Protein AF-A0A4Q3UI78-F1 (afdb_monomer)

Solvent-accessible surface area (backbone atoms only — not comparable to full-atom values): 16181 Å² total; per-residue (Å²): 136,86,82,91,82,90,84,89,84,85,90,82,79,89,79,83,84,72,76,90,75,83,75,90,73,88,87,79,92,84,69,65,77,78,61,63,59,57,56,55,52,52,58,52,52,56,53,52,53,57,55,50,49,54,54,51,47,50,53,53,49,53,52,54,53,51,53,60,54,58,66,71,62,69,77,67,60,74,40,78,69,38,78,27,70,42,99,74,45,60,99,51,56,46,59,17,28,36,46,43,89,93,40,46,38,61,20,23,27,39,30,30,68,49,63,42,89,52,38,30,35,41,36,34,44,33,35,27,38,36,40,81,38,78,64,44,76,79,58,46,67,24,36,35,43,19,27,17,39,65,73,46,52,59,62,28,59,56,81,66,26,86,71,36,65,47,80,39,54,52,86,40,51,50,77,54,61,61,91,33,30,40,39,38,36,34,62,34,58,90,69,69,48,69,45,66,58,45,59,35,25,42,31,46,26,36,32,36,46,39,76,95,75,70,40,48,47,23,40,20,31,22,44,88,74,69,72,89,32,58,10,29,36,30,21,47,49,27,61,82,76,82,51,30,44,29,37,72,34,59,44,100,83,72,41,45,33,38,44,15,33,30,34,29,22,26,70,52,80,52,67,66,60,55,48,53,50,51,51,52,52,50,51,52,56,56,53,63,77,75,110

Radius of gyration: 39.05 Å; Cα contacts (8 Å, |Δi|>4): 533; chains: 1; bounding box: 97×72×106 Å

Structure (mmCIF, N/CA/C/O backbone):
data_AF-A0A4Q3UI78-F1
#
_entry.id   AF-A0A4Q3UI78-F1
#
loop_
_atom_site.group_PDB
_atom_site.id
_atom_site.type_symbol
_atom_site.label_atom_id
_atom_site.label_alt_id
_atom_site.label_comp_id
_atom_site.label_asym_id
_atom_site.label_entity_id
_atom_site.label_seq_id
_atom_site.pdbx_PDB_ins_code
_atom_site.Cartn_x
_atom_site.Cartn_y
_atom_site.Cartn_z
_atom_site.occupancy
_atom_site.B_iso_or_equiv
_atom_site.auth_seq_id
_atom_site.auth_comp_id
_atom_site.auth_asym_id
_atom_site.auth_atom_id
_atom_site.pdbx_PDB_model_num
ATOM 1 N N . MET A 1 1 ? -58.215 -42.355 79.966 1.00 38.53 1 MET A N 1
ATOM 2 C CA . MET A 1 1 ? -57.242 -41.281 79.688 1.00 38.53 1 MET A CA 1
ATOM 3 C C . MET A 1 1 ? -58.007 -40.000 79.375 1.00 38.53 1 MET A C 1
ATOM 5 O O . MET A 1 1 ? -58.697 -39.957 78.373 1.00 38.53 1 MET A O 1
ATOM 9 N N . ASN A 1 2 ? -57.893 -39.040 80.297 1.00 34.72 2 ASN A N 1
ATOM 10 C CA . ASN A 1 2 ? -57.975 -37.575 80.180 1.00 34.72 2 ASN A CA 1
ATOM 11 C C . ASN A 1 2 ? -59.245 -36.838 79.675 1.00 34.72 2 ASN A C 1
ATOM 13 O O . ASN A 1 2 ? -59.540 -36.831 78.489 1.00 34.72 2 ASN A O 1
ATOM 17 N N . PHE A 1 3 ? -59.857 -36.136 80.655 1.00 34.25 3 PHE A N 1
ATOM 18 C CA . PHE A 1 3 ? -60.492 -34.790 80.697 1.00 34.25 3 PHE A CA 1
ATOM 19 C C . PHE A 1 3 ? -61.619 -34.441 79.689 1.00 34.25 3 PHE A C 1
ATOM 21 O O . PHE A 1 3 ? -61.403 -34.457 78.487 1.00 34.25 3 PHE A O 1
ATOM 28 N N . ILE A 1 4 ? -62.889 -34.223 80.101 1.00 35.38 4 ILE A N 1
ATOM 29 C CA . ILE A 1 4 ? -63.488 -33.039 80.802 1.00 35.38 4 ILE A CA 1
ATOM 30 C C . ILE A 1 4 ? -63.231 -31.742 79.992 1.00 35.38 4 ILE A C 1
ATOM 32 O O . ILE A 1 4 ? -62.078 -31.462 79.710 1.00 35.38 4 ILE A O 1
ATOM 36 N N . SER A 1 5 ? -64.170 -30.872 79.591 1.00 34.47 5 SER A N 1
ATOM 37 C CA . SER A 1 5 ? -65.595 -30.622 79.885 1.00 34.47 5 SER A CA 1
ATOM 38 C C . SER A 1 5 ? -66.229 -29.771 78.763 1.00 34.47 5 SER A C 1
ATOM 40 O O . SER A 1 5 ? -65.547 -29.072 78.018 1.00 34.47 5 SER A O 1
ATOM 42 N N . ARG A 1 6 ? -67.567 -29.799 78.684 1.00 40.16 6 ARG A N 1
ATOM 43 C CA . ARG A 1 6 ? -68.413 -28.865 77.918 1.00 40.16 6 ARG A CA 1
ATOM 44 C C . ARG A 1 6 ? -68.364 -27.446 78.501 1.00 40.16 6 ARG A C 1
ATOM 46 O O . ARG A 1 6 ? -68.354 -27.316 79.720 1.00 40.16 6 ARG A O 1
ATOM 53 N N . LEU A 1 7 ? -68.547 -26.430 77.652 1.00 32.56 7 LEU A N 1
ATOM 54 C CA . LEU A 1 7 ? -69.349 -25.239 77.969 1.00 32.56 7 LEU A CA 1
ATOM 55 C C . LEU A 1 7 ? -69.835 -24.556 76.680 1.00 32.56 7 LEU A C 1
ATOM 57 O O . LEU A 1 7 ? -69.056 -24.161 75.820 1.00 32.56 7 LEU A O 1
ATOM 61 N N . SER A 1 8 ? -71.155 -24.469 76.560 1.00 39.12 8 SER A N 1
ATOM 62 C CA . SER A 1 8 ? -71.916 -23.701 75.578 1.00 39.12 8 SER A CA 1
ATOM 63 C C . SER A 1 8 ? -72.138 -22.273 76.078 1.00 39.12 8 SER A C 1
ATOM 65 O O . SER A 1 8 ? -72.513 -22.094 77.235 1.00 39.12 8 SER A O 1
ATOM 67 N N . GLY A 1 9 ? -72.012 -21.279 75.199 1.00 33.66 9 GLY A N 1
ATOM 68 C CA . GLY A 1 9 ? -72.433 -19.897 75.441 1.00 33.66 9 GLY A CA 1
ATOM 69 C C . GLY A 1 9 ? -72.074 -18.978 74.267 1.00 33.66 9 GLY A C 1
ATOM 70 O O . GLY A 1 9 ? -71.128 -19.287 73.558 1.00 33.66 9 GLY A O 1
ATOM 71 N N . PRO A 1 10 ? -72.851 -17.915 74.002 1.00 49.81 10 PRO A N 1
ATOM 72 C CA . PRO A 1 10 ? -73.348 -17.585 72.665 1.00 49.81 10 PRO A CA 1
ATOM 73 C C . PRO A 1 10 ? -72.684 -16.338 72.047 1.00 49.81 10 PRO A C 1
ATOM 75 O O . PRO A 1 10 ? -71.852 -15.700 72.677 1.00 49.81 10 PRO A O 1
ATOM 78 N N . PHE A 1 11 ? -73.140 -15.966 70.844 1.00 38.22 11 PHE A N 1
ATOM 79 C CA . PHE A 1 11 ? -72.811 -14.759 70.059 1.00 38.22 11 PHE A CA 1
ATOM 80 C C . PHE A 1 11 ? -71.600 -14.861 69.118 1.00 38.22 11 PHE A C 1
ATOM 82 O O . PHE A 1 11 ? -70.473 -15.123 69.514 1.00 38.22 11 PHE A O 1
ATOM 89 N N . GLY A 1 12 ? -71.857 -14.601 67.834 1.00 37.31 12 GLY A N 1
ATOM 90 C CA . GLY A 1 12 ? -70.850 -14.597 66.774 1.00 37.31 12 GLY A CA 1
ATOM 91 C C . GLY A 1 12 ? -71.464 -14.306 65.408 1.00 37.31 12 GLY A C 1
ATOM 92 O O . GLY A 1 12 ? -71.364 -15.107 64.487 1.00 37.31 12 GLY A O 1
ATOM 93 N N . THR A 1 13 ? -72.183 -13.191 65.313 1.00 40.78 13 THR A N 1
ATOM 94 C CA . THR A 1 13 ? -72.728 -12.614 64.081 1.00 40.78 13 THR A CA 1
ATOM 95 C C . THR A 1 13 ? -71.636 -12.368 63.035 1.00 40.78 13 THR A C 1
ATOM 97 O O . THR A 1 13 ? -70.545 -11.894 63.343 1.00 40.78 13 THR A O 1
ATOM 100 N N . ALA A 1 14 ? -71.962 -12.665 61.775 1.00 40.81 14 ALA A N 1
ATOM 101 C CA . ALA A 1 14 ? -71.134 -12.423 60.601 1.00 40.81 14 ALA A CA 1
ATOM 102 C C . ALA A 1 14 ? -70.713 -10.947 60.473 1.00 40.81 14 ALA A C 1
ATOM 104 O O . ALA A 1 14 ? -71.566 -10.059 60.438 1.00 40.81 14 ALA A O 1
ATOM 105 N N . LEU A 1 15 ? -69.409 -10.689 60.320 1.00 33.31 15 LEU A N 1
ATOM 106 C CA . LEU A 1 15 ? -68.887 -9.373 59.950 1.00 33.31 15 LEU A CA 1
ATOM 107 C C . LEU A 1 15 ? -68.133 -9.460 58.615 1.00 33.31 15 LEU A C 1
ATOM 109 O O . LEU A 1 15 ? -66.982 -9.878 58.532 1.00 33.31 15 LEU A O 1
ATOM 113 N N . SER A 1 16 ? -68.824 -9.049 57.554 1.00 35.56 16 SER A N 1
ATOM 114 C CA . SER A 1 16 ? -68.240 -8.695 56.262 1.00 35.56 16 SER A CA 1
ATOM 115 C C . SER A 1 16 ? -67.453 -7.390 56.417 1.00 35.56 16 SER A C 1
ATOM 117 O O . SER A 1 16 ? -68.041 -6.335 56.652 1.00 35.56 16 SER A O 1
ATOM 119 N N . VAL A 1 17 ? -66.126 -7.436 56.270 1.00 34.22 17 VAL A N 1
ATOM 120 C CA . VAL A 1 17 ? -65.294 -6.224 56.212 1.00 34.22 17 VAL A CA 1
ATOM 121 C C . VAL A 1 17 ? -65.271 -5.720 54.769 1.00 34.22 17 VAL A C 1
ATOM 123 O O . VAL A 1 17 ? -64.410 -6.069 53.965 1.00 34.22 17 VAL A O 1
ATOM 126 N N . ARG A 1 18 ? -66.266 -4.892 54.430 1.00 37.50 18 ARG A N 1
ATOM 127 C CA . ARG A 1 18 ? -66.157 -3.909 53.343 1.00 37.50 18 ARG A CA 1
ATOM 128 C C . ARG A 1 18 ? -65.244 -2.771 53.812 1.00 37.50 18 ARG A C 1
ATOM 130 O O . ARG A 1 18 ? -65.290 -2.388 54.976 1.00 37.50 18 ARG A O 1
ATOM 137 N N . GLY A 1 19 ? -64.413 -2.268 52.897 1.00 41.78 19 GLY A N 1
ATOM 138 C CA . GLY A 1 19 ? -63.337 -1.309 53.164 1.00 41.78 19 GLY A CA 1
ATOM 139 C C . GLY A 1 19 ? -63.757 -0.007 53.862 1.00 41.78 19 GLY A C 1
ATOM 140 O O . GLY A 1 19 ? -64.948 0.294 53.978 1.00 41.78 19 GLY A O 1
ATOM 141 N N . PRO A 1 20 ? -62.781 0.800 54.312 1.00 41.25 20 PRO A N 1
ATOM 142 C CA . PRO A 1 20 ? -63.061 2.004 55.075 1.00 41.25 20 PRO A CA 1
ATOM 143 C C . PRO A 1 20 ? -63.701 3.058 54.165 1.00 41.25 20 PRO A C 1
ATOM 145 O O . PRO A 1 20 ? -63.029 3.812 53.463 1.00 41.25 20 PRO A O 1
ATOM 148 N N . ARG A 1 21 ? -65.035 3.135 54.198 1.00 38.28 21 ARG A N 1
ATOM 149 C CA . ARG A 1 21 ? -65.751 4.372 53.896 1.00 38.28 21 ARG A CA 1
ATOM 150 C C . ARG A 1 21 ? -65.466 5.329 55.044 1.00 38.28 21 ARG A C 1
ATOM 152 O O . ARG A 1 21 ? -66.023 5.182 56.128 1.00 38.28 21 ARG A O 1
ATOM 159 N N . ILE A 1 22 ? -64.594 6.302 54.806 1.00 38.47 22 ILE A N 1
ATOM 160 C CA . ILE A 1 22 ? -64.404 7.430 55.717 1.00 38.47 22 ILE A CA 1
ATOM 161 C C . ILE A 1 22 ? -65.681 8.275 55.649 1.00 38.47 22 ILE A C 1
ATOM 163 O O . ILE A 1 22 ? -65.832 9.151 54.800 1.00 38.47 22 ILE A O 1
ATOM 167 N N . HIS A 1 23 ? -66.636 7.969 56.526 1.00 34.66 23 HIS A N 1
ATOM 168 C CA . HIS A 1 23 ? -67.729 8.869 56.862 1.00 34.66 23 HIS A CA 1
ATOM 169 C C . HIS A 1 23 ? -67.140 10.001 57.708 1.00 34.66 23 HIS A C 1
ATOM 171 O O . HIS A 1 23 ? -67.018 9.891 58.924 1.00 34.66 23 HIS A O 1
ATOM 177 N N . ALA A 1 24 ? -66.744 11.093 57.056 1.00 46.78 24 ALA A N 1
ATOM 178 C CA . ALA A 1 24 ? -66.445 12.353 57.724 1.00 46.78 24 ALA A CA 1
ATOM 179 C C . ALA A 1 24 ? -67.767 13.002 58.162 1.00 46.78 24 ALA A C 1
ATOM 181 O O . ALA A 1 24 ? -68.272 13.922 57.524 1.00 46.78 24 ALA A O 1
ATOM 182 N N . LEU A 1 25 ? -68.367 12.474 59.226 1.00 43.47 25 LEU A N 1
ATOM 183 C CA . LEU A 1 25 ? -69.568 13.028 59.835 1.00 43.47 25 LEU A CA 1
ATOM 184 C C . LEU A 1 25 ? -69.284 13.317 61.303 1.00 43.47 25 LEU A C 1
ATOM 186 O O . LEU A 1 25 ? -69.098 12.413 62.108 1.00 43.47 25 LEU A O 1
ATOM 190 N N . GLY A 1 26 ? -69.281 14.613 61.615 1.00 46.06 26 GLY A N 1
ATOM 191 C CA . GLY A 1 26 ? -69.587 15.092 62.954 1.00 46.06 26 GLY A CA 1
ATOM 192 C C . GLY A 1 26 ? -68.407 15.510 63.817 1.00 46.06 26 GLY A C 1
ATOM 193 O O . GLY A 1 26 ? -68.306 15.008 64.923 1.00 46.06 26 GLY A O 1
ATOM 194 N N . LEU A 1 27 ? -67.567 16.460 63.381 1.00 44.56 27 LEU A N 1
ATOM 195 C CA . LEU A 1 27 ? -66.812 17.297 64.335 1.00 44.56 27 LEU A CA 1
ATOM 196 C C . LEU A 1 27 ? -66.196 18.566 63.720 1.00 44.56 27 LEU A C 1
ATOM 198 O O . LEU A 1 27 ? -65.034 18.862 63.933 1.00 44.56 27 LEU A O 1
ATOM 202 N N . PHE A 1 28 ? -66.964 19.360 62.964 1.00 46.19 28 PHE A N 1
ATOM 203 C CA . PHE A 1 28 ? -66.500 20.692 62.534 1.00 46.19 28 PHE A CA 1
ATOM 204 C C . PHE A 1 28 ? -67.649 21.703 62.443 1.00 46.19 28 PHE A C 1
ATOM 206 O O . PHE A 1 28 ? -67.978 22.183 61.358 1.00 46.19 28 PHE A O 1
ATOM 213 N N . SER A 1 29 ? -68.267 22.029 63.582 1.00 42.94 29 SER A N 1
ATOM 214 C CA . SER A 1 29 ? -69.269 23.105 63.680 1.00 42.94 29 SER A CA 1
ATOM 215 C C . SER A 1 29 ? -68.696 24.459 64.126 1.00 42.94 29 SER A C 1
ATOM 217 O O . SER A 1 29 ? -69.457 25.407 64.283 1.00 42.94 29 SER A O 1
ATOM 219 N N . LYS A 1 30 ? -67.372 24.598 64.306 1.00 47.09 30 LYS A N 1
ATOM 220 C CA . LYS A 1 30 ? -66.748 25.860 64.756 1.00 47.09 30 LYS A CA 1
ATOM 221 C C . LYS A 1 30 ? -65.423 26.189 64.059 1.00 47.09 30 LYS A C 1
ATOM 223 O O . LYS A 1 30 ? -64.429 26.467 64.717 1.00 47.09 30 LYS A O 1
ATOM 228 N N . ILE A 1 31 ? -65.397 26.162 62.726 1.00 46.00 31 ILE A N 1
ATOM 229 C CA . ILE A 1 31 ? -64.281 26.736 61.955 1.00 46.00 31 ILE A CA 1
ATOM 230 C C . ILE A 1 31 ? -64.852 27.776 60.978 1.00 46.00 31 ILE A C 1
ATOM 232 O O . ILE A 1 31 ? -65.792 27.440 60.252 1.00 46.00 31 ILE A O 1
ATOM 236 N N . PRO A 1 32 ? -64.327 29.018 60.950 1.00 45.44 32 PRO A N 1
ATOM 237 C CA . PRO A 1 32 ? -64.796 30.067 60.048 1.00 45.44 32 PRO A CA 1
ATOM 238 C C . PRO A 1 32 ? -64.645 29.667 58.572 1.00 45.44 32 PRO A C 1
ATOM 240 O O . PRO A 1 32 ? -63.680 29.011 58.174 1.00 45.44 32 PRO A O 1
ATOM 243 N N . VAL A 1 33 ? -65.625 30.070 57.755 1.00 49.19 33 VAL A N 1
ATOM 244 C CA . VAL A 1 33 ? -65.814 29.670 56.343 1.00 49.19 33 VAL A CA 1
ATOM 245 C C . VAL A 1 33 ? -64.575 29.930 55.469 1.00 49.19 33 VAL A C 1
ATOM 247 O O . VAL A 1 33 ? -64.320 29.186 54.523 1.00 49.19 33 VAL A O 1
ATOM 250 N N . THR A 1 34 ? -63.738 30.900 55.835 1.00 43.31 34 THR A N 1
ATOM 251 C CA . THR A 1 34 ? -62.477 31.230 55.154 1.00 43.31 34 THR A CA 1
ATOM 252 C C . THR A 1 34 ? -61.410 30.133 55.246 1.00 43.31 34 THR A C 1
ATOM 254 O O . THR A 1 34 ? -60.593 30.005 54.337 1.00 43.31 34 THR A O 1
ATOM 257 N N . PHE A 1 35 ? -61.444 29.262 56.260 1.00 37.75 35 PHE A N 1
ATOM 258 C CA . PHE A 1 35 ? -60.461 28.178 56.409 1.00 37.75 35 PHE A CA 1
ATOM 259 C C . PHE A 1 35 ? -60.805 26.914 55.594 1.00 37.75 35 PHE A C 1
ATOM 261 O O . PHE A 1 35 ? -59.932 26.092 55.314 1.00 37.75 35 PHE A O 1
ATOM 268 N N . ARG A 1 36 ? -62.062 26.759 55.144 1.00 43.59 36 ARG A N 1
ATOM 269 C CA . ARG A 1 36 ? -62.494 25.612 54.313 1.00 43.59 36 ARG A CA 1
ATOM 270 C C . ARG A 1 36 ? -62.051 25.721 52.845 1.00 43.59 36 ARG A C 1
ATOM 272 O O . ARG A 1 36 ? -61.904 24.699 52.176 1.00 43.59 36 ARG A O 1
ATOM 279 N N . PHE A 1 37 ? -61.780 26.931 52.355 1.00 40.41 37 PHE A N 1
ATOM 280 C CA . PHE A 1 37 ? -61.276 27.156 50.993 1.00 40.41 37 PHE A CA 1
ATOM 281 C C . PHE A 1 37 ? -59.765 26.900 50.849 1.00 40.41 37 PHE A C 1
ATOM 283 O O . PHE A 1 37 ? -59.309 26.489 49.783 1.00 40.41 37 PHE A O 1
ATOM 290 N N . LEU A 1 38 ? -58.992 27.063 51.928 1.00 37.41 38 LEU A N 1
ATOM 291 C CA . LEU A 1 38 ? -57.538 26.853 51.926 1.00 37.41 38 LEU A CA 1
ATOM 292 C C . LEU A 1 38 ? -57.135 25.370 51.998 1.00 37.41 38 LEU A C 1
ATOM 294 O O . LEU A 1 38 ? -56.142 24.982 51.389 1.00 37.41 38 LEU A O 1
ATOM 298 N N . LEU A 1 39 ? -57.923 24.508 52.654 1.00 38.16 39 LEU A N 1
ATOM 299 C CA . LEU A 1 39 ? -57.642 23.064 52.669 1.00 38.16 39 LEU A CA 1
ATOM 300 C C . LEU A 1 39 ? -58.034 22.347 51.365 1.00 38.16 39 LEU A C 1
ATOM 302 O O . LEU A 1 39 ? -57.374 21.385 50.975 1.00 38.16 39 LEU A O 1
ATOM 306 N N . SER A 1 40 ? -59.077 22.799 50.662 1.00 42.09 40 SER A N 1
ATOM 307 C CA . SER A 1 40 ? -59.496 22.180 49.393 1.00 42.09 40 SER A CA 1
ATOM 308 C C . SER A 1 40 ? -58.570 22.541 48.226 1.00 42.09 40 SER A C 1
ATOM 310 O O . SER A 1 40 ? -58.291 21.686 47.387 1.00 42.09 40 SER A O 1
ATOM 312 N N . THR A 1 41 ? -58.001 23.751 48.217 1.00 40.84 41 THR A N 1
ATOM 313 C CA . THR A 1 41 ? -56.981 24.174 47.239 1.00 40.84 41 THR A CA 1
ATOM 314 C C . THR A 1 41 ? -55.625 23.497 47.465 1.00 40.84 41 THR A C 1
ATOM 316 O O . THR A 1 41 ? -54.957 23.143 46.494 1.00 40.84 41 THR A O 1
ATOM 319 N N . TRP A 1 42 ? -55.247 23.197 48.712 1.00 36.12 42 TRP A N 1
ATOM 320 C CA . TRP A 1 42 ? -54.029 22.427 49.011 1.00 36.12 42 TRP A CA 1
ATOM 321 C C . TRP A 1 42 ? -54.119 20.959 48.559 1.00 36.12 42 TRP A C 1
ATOM 323 O O . TRP A 1 42 ? -53.172 20.425 47.981 1.00 36.12 42 TRP A O 1
ATOM 333 N N . VAL A 1 43 ? -55.275 20.311 48.743 1.00 46.50 43 VAL A N 1
ATOM 334 C CA . VAL A 1 43 ? -55.482 18.909 48.325 1.00 46.50 43 VAL A CA 1
ATOM 335 C C . VAL A 1 43 ? -55.622 18.775 46.798 1.00 46.50 43 VAL A C 1
ATOM 337 O O . VAL A 1 43 ? -55.192 17.764 46.236 1.00 46.50 43 VAL A O 1
ATOM 340 N N . TYR A 1 44 ? -56.143 19.794 46.101 1.00 37.81 44 TYR A N 1
ATOM 341 C CA . TYR A 1 44 ? -56.189 19.813 44.631 1.00 37.81 44 TYR A CA 1
ATOM 342 C C . TYR A 1 44 ? -54.815 20.103 43.998 1.00 37.81 44 TYR A C 1
ATOM 344 O O . TYR A 1 44 ? -54.448 19.434 43.031 1.00 37.81 44 TYR A O 1
ATOM 352 N N . SER A 1 45 ? -54.014 21.012 44.572 1.00 40.62 45 SER A N 1
ATOM 353 C CA . SER A 1 45 ? -52.647 21.305 44.099 1.00 40.62 45 SER A CA 1
ATOM 354 C C . SER A 1 45 ? -51.656 20.164 44.357 1.00 40.62 45 SER A C 1
ATOM 356 O O . SER A 1 45 ? -50.799 19.893 43.519 1.00 40.62 45 SER A O 1
ATOM 358 N N . ALA A 1 46 ? -51.797 19.420 45.459 1.00 40.50 46 ALA A N 1
ATOM 359 C CA . ALA A 1 46 ? -50.962 18.243 45.716 1.00 40.50 46 ALA A CA 1
ATOM 360 C C . ALA A 1 46 ? -51.246 17.084 44.734 1.00 40.50 46 ALA A C 1
ATOM 362 O O . ALA A 1 46 ? -50.330 16.355 44.347 1.00 40.50 46 ALA A O 1
ATOM 363 N N . ARG A 1 47 ? -52.498 16.934 44.269 1.00 43.38 47 ARG A N 1
ATOM 364 C CA . ARG A 1 47 ? -52.877 15.903 43.284 1.00 43.38 47 ARG A CA 1
ATOM 365 C C . ARG A 1 47 ? -52.469 16.249 41.850 1.00 43.38 47 ARG A C 1
ATOM 367 O O . ARG A 1 47 ? -52.102 15.345 41.101 1.00 43.38 47 ARG A O 1
ATOM 374 N N . THR A 1 48 ? -52.479 17.523 41.460 1.00 43.69 48 THR A N 1
ATOM 375 C CA . THR A 1 48 ? -52.037 17.951 40.118 1.00 43.69 48 THR A CA 1
ATOM 376 C C . THR A 1 48 ? -50.511 17.951 39.967 1.00 43.69 48 THR A C 1
ATOM 378 O O . THR A 1 48 ? -50.015 17.612 38.891 1.00 43.69 48 THR A O 1
ATOM 381 N N . LEU A 1 49 ? -49.755 18.207 41.043 1.00 40.69 49 LEU A N 1
ATOM 382 C CA . LEU A 1 49 ? -48.294 18.029 41.077 1.00 40.69 49 LEU A CA 1
ATOM 383 C C . LEU A 1 49 ? -47.869 16.550 41.005 1.00 40.69 49 LEU A C 1
ATOM 385 O O . LEU A 1 49 ? -46.907 16.229 40.307 1.00 40.69 49 LEU A O 1
ATOM 389 N N . GLN A 1 50 ? -48.615 15.631 41.631 1.00 47.72 50 GLN A N 1
ATOM 390 C CA . GLN A 1 50 ? -48.358 14.186 41.509 1.00 47.72 50 GLN A CA 1
ATOM 391 C C . GLN A 1 50 ? -48.638 13.631 40.102 1.00 47.72 50 GLN A C 1
ATOM 393 O O . GLN A 1 50 ? -47.917 12.741 39.647 1.00 47.72 50 GLN A O 1
ATOM 398 N N . TYR A 1 51 ? -49.649 14.151 39.398 1.00 46.03 51 TYR A N 1
ATOM 399 C CA . TYR A 1 51 ? -49.961 13.716 38.030 1.00 46.03 51 TYR A CA 1
ATOM 400 C C . TYR A 1 51 ? -48.985 14.288 36.991 1.00 46.03 51 TYR A C 1
ATOM 402 O O . TYR A 1 51 ? -48.500 13.538 36.146 1.00 46.03 51 TYR A O 1
ATOM 410 N N . ARG A 1 52 ? -48.597 15.570 37.094 1.00 48.81 52 ARG A N 1
ATOM 411 C CA . ARG A 1 52 ? -47.593 16.163 36.188 1.00 48.81 52 ARG A CA 1
ATOM 412 C C . ARG A 1 52 ? -46.191 15.584 36.378 1.00 48.81 52 ARG A C 1
ATOM 414 O O . ARG A 1 52 ? -45.478 15.447 35.392 1.00 48.81 52 ARG A O 1
ATOM 421 N N . GLY A 1 53 ? -45.804 15.201 37.597 1.00 50.56 53 GLY A N 1
ATOM 422 C CA . GLY A 1 53 ? -44.494 14.596 37.866 1.00 50.56 53 GLY A CA 1
ATOM 423 C C . GLY A 1 53 ? -44.296 13.229 37.201 1.00 50.56 53 GLY A C 1
ATOM 424 O O . GLY A 1 53 ? -43.205 12.944 36.715 1.00 50.56 53 GLY A O 1
ATOM 425 N N . ARG A 1 54 ? -45.349 12.400 37.115 1.00 52.12 54 ARG A N 1
ATOM 426 C CA . ARG A 1 54 ? -45.281 11.092 36.437 1.00 52.12 54 ARG A CA 1
ATOM 427 C C . ARG A 1 54 ? -45.132 11.221 34.930 1.00 52.12 54 ARG A C 1
ATOM 429 O O . ARG A 1 54 ? -44.352 10.471 34.350 1.00 52.12 54 ARG A O 1
ATOM 436 N N . ASP A 1 55 ? -45.850 12.150 34.311 1.00 52.22 55 ASP A N 1
ATOM 437 C CA . ASP A 1 55 ? -45.750 12.338 32.867 1.00 52.22 55 ASP A CA 1
ATOM 438 C C . ASP A 1 55 ? -44.449 13.051 32.490 1.00 52.22 55 ASP A C 1
ATOM 440 O O . ASP A 1 55 ? -43.775 12.564 31.594 1.00 52.22 55 ASP A O 1
ATOM 444 N N . LEU A 1 56 ? -43.999 14.063 33.251 1.00 51.62 56 LEU A N 1
ATOM 445 C CA . LEU A 1 56 ? -42.661 14.666 33.097 1.00 51.62 56 LEU A CA 1
ATOM 446 C C . LEU A 1 56 ? -41.528 13.653 33.295 1.00 51.62 56 LEU A C 1
ATOM 448 O O . LEU A 1 56 ? -40.559 13.681 32.541 1.00 51.62 56 LEU A O 1
ATOM 452 N N . MET A 1 57 ? -41.638 12.740 34.270 1.00 50.31 57 MET A N 1
ATOM 453 C CA . MET A 1 57 ? -40.663 11.658 34.441 1.00 50.31 57 MET A CA 1
ATOM 454 C C . MET A 1 57 ? -40.663 10.708 33.252 1.00 50.31 57 MET A C 1
ATOM 456 O O . MET A 1 57 ? -39.585 10.310 32.830 1.00 50.31 57 MET A O 1
ATOM 460 N N . LYS A 1 58 ? -41.828 10.359 32.693 1.00 51.12 58 LYS A N 1
ATOM 461 C CA . LYS A 1 58 ? -41.890 9.512 31.498 1.00 51.12 58 LYS A CA 1
ATOM 462 C C . LYS A 1 58 ? -41.234 10.197 30.306 1.00 51.12 58 LYS A C 1
ATOM 464 O O . LYS A 1 58 ? -40.430 9.540 29.661 1.00 51.12 58 LYS A O 1
ATOM 469 N N . THR A 1 59 ? -41.493 11.488 30.062 1.00 51.28 59 THR A N 1
ATOM 470 C CA . THR A 1 59 ? -40.859 12.236 28.960 1.00 51.28 59 THR A CA 1
ATOM 471 C C . THR A 1 59 ? -39.356 12.409 29.158 1.00 51.28 59 THR A C 1
ATOM 473 O O . THR A 1 59 ? -38.597 12.180 28.223 1.00 51.28 59 THR A O 1
ATOM 476 N N . LEU A 1 60 ? -38.894 12.740 30.370 1.00 48.31 60 LEU A N 1
ATOM 477 C CA . LEU A 1 60 ? -37.460 12.784 30.692 1.00 48.31 60 LEU A CA 1
ATOM 478 C C . LEU A 1 60 ? -36.802 11.405 30.532 1.00 48.31 60 LEU A C 1
ATOM 480 O O . LEU A 1 60 ? -35.692 11.302 30.016 1.00 48.31 60 LEU A O 1
ATOM 484 N N . GLN A 1 61 ? -37.492 10.333 30.921 1.00 51.22 61 GLN A N 1
ATOM 485 C CA . GLN A 1 61 ? -36.998 8.963 30.793 1.00 51.22 61 GLN A CA 1
ATOM 486 C C . GLN A 1 61 ? -36.926 8.493 29.336 1.00 51.22 61 GLN A C 1
ATOM 4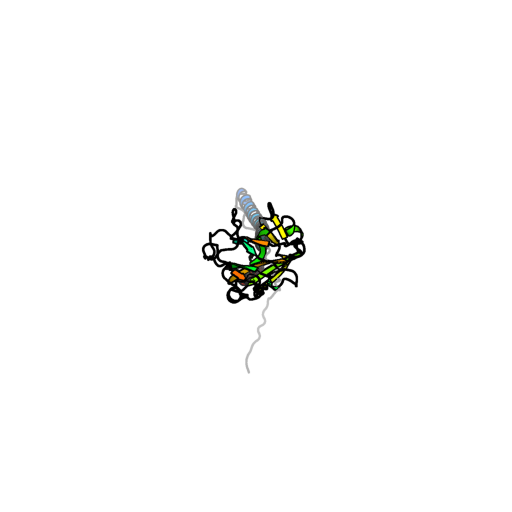88 O O . GLN A 1 61 ? -35.940 7.848 28.973 1.00 51.22 61 GLN A O 1
ATOM 493 N N . THR A 1 62 ? -37.907 8.805 28.482 1.00 52.38 62 THR A N 1
ATOM 494 C CA . THR A 1 62 ? -37.806 8.507 27.043 1.00 52.38 62 THR A CA 1
ATOM 495 C C . THR A 1 62 ? -36.665 9.281 26.397 1.00 52.38 62 THR A C 1
ATOM 497 O O . THR A 1 62 ? -35.896 8.676 25.653 1.00 52.38 62 THR A O 1
ATOM 500 N N . SER A 1 63 ? -36.476 10.557 26.744 1.00 50.34 63 SER A N 1
ATOM 501 C CA . SER A 1 63 ? -35.380 11.373 26.207 1.00 50.34 63 SER A CA 1
ATOM 502 C C . SER A 1 63 ? -33.995 10.838 26.587 1.00 50.34 63 SER A C 1
ATOM 504 O O . SER A 1 63 ? -33.126 10.744 25.727 1.00 50.34 63 SER A O 1
ATOM 506 N N . VAL A 1 64 ? -33.790 10.398 27.836 1.00 55.72 64 VAL A N 1
ATOM 507 C CA . VAL A 1 64 ? -32.509 9.803 28.276 1.00 55.72 64 VAL A CA 1
ATOM 508 C C . VAL A 1 64 ? -32.251 8.445 27.612 1.00 55.72 64 VAL A C 1
ATOM 510 O O . VAL A 1 64 ? -31.109 8.124 27.294 1.00 55.72 64 VAL A O 1
ATOM 513 N N . THR A 1 65 ? -33.299 7.651 27.353 1.00 52.59 65 THR A N 1
ATOM 514 C CA . THR A 1 65 ? -33.131 6.361 26.657 1.00 52.59 65 THR A CA 1
ATOM 515 C C . THR A 1 65 ? -32.771 6.557 25.180 1.00 52.59 65 THR A C 1
ATOM 517 O O . THR A 1 65 ? -31.938 5.820 24.663 1.00 52.59 65 THR A O 1
ATOM 520 N N . LEU A 1 66 ? -33.363 7.553 24.506 1.00 50.12 66 LEU A N 1
ATOM 521 C CA . LEU A 1 66 ? -33.008 7.892 23.124 1.00 50.12 66 LEU A CA 1
ATOM 522 C C . LEU A 1 66 ? -31.586 8.457 23.018 1.00 50.12 66 LEU A C 1
ATOM 524 O O . LEU A 1 66 ? -30.871 8.098 22.090 1.00 50.12 66 LEU A O 1
ATOM 528 N N . LEU A 1 67 ? -31.155 9.282 23.979 1.00 52.66 67 LEU A N 1
ATOM 529 C CA . LEU A 1 67 ? -29.790 9.817 24.006 1.00 52.66 67 LEU A CA 1
ATOM 530 C C . LEU A 1 67 ? -28.743 8.703 24.188 1.00 52.66 67 LEU A C 1
ATOM 532 O O . LEU A 1 67 ? -27.703 8.728 23.539 1.00 52.66 67 LEU A O 1
ATOM 536 N N . ALA A 1 68 ? -29.048 7.693 25.013 1.00 50.34 68 ALA A N 1
ATOM 537 C CA . ALA A 1 68 ? -28.185 6.529 25.222 1.00 50.34 68 ALA A CA 1
ATOM 538 C C . ALA A 1 68 ? -28.153 5.561 24.021 1.00 50.34 68 ALA A C 1
ATOM 540 O O . ALA A 1 68 ? -27.160 4.865 23.829 1.00 50.34 68 ALA A O 1
ATOM 541 N N . LEU A 1 69 ? -29.217 5.508 23.206 1.00 50.19 69 LEU A N 1
ATOM 542 C CA . LEU A 1 69 ? -29.205 4.770 21.936 1.00 50.19 69 LEU A CA 1
ATOM 543 C C . LEU A 1 69 ? -28.471 5.540 20.829 1.00 50.19 69 LEU A C 1
ATOM 545 O O . LEU A 1 69 ? -27.783 4.926 20.023 1.00 50.19 69 LEU A O 1
ATOM 549 N N . ALA A 1 70 ? -28.577 6.871 20.807 1.00 50.78 70 ALA A N 1
ATOM 550 C CA . ALA A 1 70 ? -27.873 7.713 19.842 1.00 50.78 70 ALA A CA 1
ATOM 551 C C . ALA A 1 70 ? -26.347 7.694 20.046 1.00 50.78 70 ALA A C 1
ATOM 553 O O . ALA A 1 70 ? -25.606 7.779 19.073 1.00 50.78 70 ALA A O 1
ATOM 554 N N . SER A 1 71 ? -25.862 7.496 21.279 1.00 49.97 71 SER A N 1
ATOM 555 C CA . SER A 1 71 ? -24.430 7.311 21.561 1.00 49.97 71 SER A CA 1
ATOM 556 C C . SER A 1 71 ? -23.868 5.937 21.164 1.00 49.97 71 SER A C 1
ATOM 558 O O . SER A 1 71 ? -22.658 5.753 21.227 1.00 49.97 71 SER A O 1
ATOM 560 N N . LEU A 1 72 ? -24.712 4.966 20.784 1.00 49.66 72 LEU A N 1
ATOM 561 C CA . LEU A 1 72 ? -24.269 3.643 20.305 1.00 49.66 72 LEU A CA 1
ATOM 562 C C . LEU A 1 72 ? -23.900 3.649 18.815 1.00 49.66 72 LEU A C 1
ATOM 564 O O . LEU A 1 72 ? -23.261 2.713 18.345 1.00 49.66 72 LEU A O 1
ATOM 568 N N . ALA A 1 73 ? -24.286 4.692 18.079 1.00 47.78 73 ALA A N 1
ATOM 569 C CA . ALA A 1 73 ? -23.864 4.925 16.707 1.00 47.78 73 ALA A CA 1
ATOM 570 C C . ALA A 1 73 ? -22.717 5.942 16.703 1.00 47.78 73 ALA A C 1
ATOM 572 O O . ALA A 1 73 ? -22.854 7.050 16.187 1.00 47.78 73 ALA A O 1
ATOM 573 N N . SER A 1 74 ? -21.582 5.601 17.320 1.00 49.59 74 SER A N 1
ATOM 574 C CA . SER A 1 74 ? -20.348 6.310 16.995 1.00 49.59 74 SER A CA 1
ATOM 575 C C . SER A 1 74 ? -20.047 6.008 15.532 1.00 49.59 74 SER A C 1
ATOM 577 O O . SER A 1 74 ? -19.616 4.906 15.198 1.00 49.59 74 SER A O 1
ATOM 579 N N . VAL A 1 75 ? -20.335 6.965 14.654 1.00 53.03 75 VAL A N 1
ATOM 580 C CA . VAL A 1 75 ? -19.795 6.961 13.299 1.00 53.03 75 VAL A CA 1
ATOM 581 C C . VAL A 1 75 ? -18.289 7.106 13.484 1.00 53.03 75 VAL A C 1
ATOM 583 O O . VAL A 1 75 ? -17.805 8.187 13.825 1.00 53.03 75 VAL A O 1
ATOM 586 N N . SER A 1 76 ? -17.569 5.988 13.406 1.00 61.06 76 SER A N 1
ATOM 587 C CA . SER A 1 76 ? -16.115 6.016 13.314 1.00 61.06 76 SER A CA 1
ATOM 588 C C . SER A 1 76 ? -15.796 6.780 12.037 1.00 61.06 76 SER A C 1
ATOM 590 O O . SER A 1 76 ? -16.194 6.357 10.958 1.00 61.06 76 SER A O 1
ATOM 592 N N . ASN A 1 77 ? -15.170 7.947 12.162 1.00 75.00 77 ASN A N 1
ATOM 593 C CA . ASN A 1 77 ? -14.625 8.628 10.996 1.00 75.00 77 ASN A CA 1
ATOM 594 C C . ASN A 1 77 ? -13.258 8.015 10.697 1.00 75.00 77 ASN A C 1
ATOM 596 O O . ASN A 1 77 ? -12.552 7.623 11.628 1.00 75.00 77 ASN A O 1
ATOM 600 N N . ALA A 1 78 ? -12.885 7.965 9.420 1.00 85.50 78 ALA A N 1
ATOM 601 C CA . ALA A 1 78 ? -11.530 7.600 9.040 1.00 85.50 78 ALA A CA 1
ATOM 602 C C . ALA A 1 78 ? -10.527 8.558 9.710 1.00 85.50 78 ALA A C 1
ATOM 604 O O . ALA A 1 78 ? -10.660 9.782 9.636 1.00 85.50 78 ALA A O 1
ATOM 605 N N . GLU A 1 79 ? -9.542 7.984 10.387 1.00 93.56 79 GLU A N 1
ATOM 606 C CA . GLU A 1 79 ? -8.416 8.655 11.020 1.00 93.56 79 GLU A CA 1
ATOM 607 C C . GLU A 1 79 ? -7.146 8.354 10.221 1.00 93.56 79 GLU A C 1
ATOM 609 O O . GLU A 1 79 ? -6.958 7.247 9.716 1.00 93.56 79 GLU A O 1
ATOM 614 N N . THR A 1 80 ? -6.246 9.332 10.132 1.00 94.31 80 THR A N 1
ATOM 615 C CA . THR A 1 80 ? -4.906 9.119 9.585 1.00 94.31 80 THR A CA 1
ATOM 616 C C . THR A 1 80 ? -4.032 8.406 10.616 1.00 94.31 80 THR A C 1
ATOM 618 O O . THR A 1 80 ? -3.649 9.001 11.620 1.00 94.31 80 THR A O 1
ATOM 621 N N . ILE A 1 81 ? 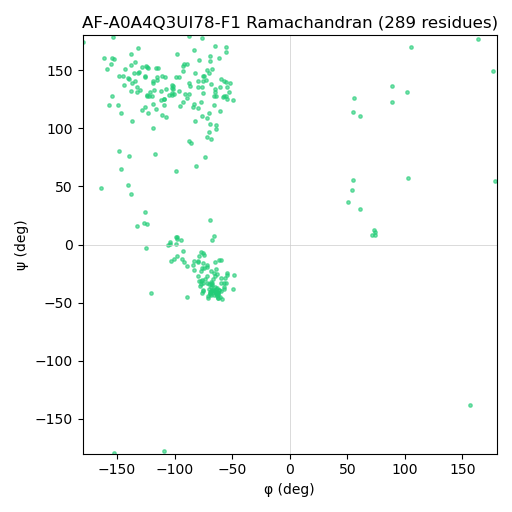-3.683 7.147 10.350 1.00 94.31 81 ILE A N 1
ATOM 622 C CA . ILE A 1 81 ? -2.858 6.311 11.243 1.00 94.31 81 ILE A CA 1
ATOM 623 C C . ILE A 1 81 ? -1.379 6.273 10.835 1.00 94.31 81 ILE A C 1
ATOM 625 O O . ILE A 1 81 ? -0.535 5.775 11.576 1.00 94.31 81 ILE A O 1
ATOM 629 N N . PHE A 1 82 ? -1.064 6.805 9.654 1.00 92.81 82 PHE A N 1
ATOM 630 C CA . PHE A 1 82 ? 0.285 6.949 9.119 1.00 92.81 82 PHE A CA 1
ATOM 631 C C . PHE A 1 82 ? 0.286 8.111 8.123 1.00 92.81 82 PHE A C 1
ATOM 633 O O . PHE A 1 82 ? -0.564 8.134 7.235 1.00 92.81 82 PHE A O 1
ATOM 640 N N . ASP A 1 83 ? 1.197 9.077 8.269 1.00 91.38 83 ASP A N 1
ATOM 641 C CA . ASP A 1 83 ? 1.315 10.219 7.355 1.00 91.38 83 ASP A CA 1
ATOM 642 C C . ASP A 1 83 ? 2.768 10.670 7.215 1.00 91.38 83 ASP A C 1
ATOM 644 O O . ASP A 1 83 ? 3.386 11.170 8.155 1.00 91.38 83 ASP A O 1
ATOM 648 N N . GLN A 1 84 ? 3.300 10.492 6.018 1.00 88.12 84 GLN A N 1
ATOM 649 C CA . GLN A 1 84 ? 4.597 10.980 5.572 1.00 88.12 84 GLN A CA 1
ATOM 650 C C . GLN A 1 84 ? 4.449 11.777 4.271 1.00 88.12 84 GLN A C 1
ATOM 652 O O . GLN A 1 84 ? 5.435 11.985 3.551 1.00 88.12 84 GLN A O 1
ATOM 657 N N . LEU A 1 85 ? 3.226 12.235 3.956 1.00 86.94 85 LEU A N 1
ATOM 658 C CA . LEU A 1 85 ? 2.988 12.996 2.744 1.00 86.94 85 LEU A CA 1
ATOM 659 C C . LEU A 1 85 ? 3.719 14.334 2.793 1.00 86.94 85 LEU A C 1
ATOM 661 O O . LEU A 1 85 ? 3.460 15.186 3.643 1.00 86.94 85 LEU A O 1
ATOM 665 N N . ALA A 1 86 ? 4.610 14.556 1.834 1.00 76.38 86 ALA A N 1
ATOM 666 C CA . ALA A 1 86 ? 5.303 15.824 1.690 1.00 76.38 86 ALA A CA 1
ATOM 667 C C . ALA A 1 86 ? 4.750 16.631 0.515 1.00 76.38 86 ALA A C 1
ATOM 669 O O . ALA A 1 86 ? 4.690 16.176 -0.627 1.00 76.38 86 ALA A O 1
ATOM 670 N N . THR A 1 87 ? 4.417 17.892 0.793 1.00 57.88 87 THR A N 1
ATOM 671 C CA . THR A 1 87 ? 3.945 18.873 -0.198 1.00 57.88 87 THR A CA 1
ATOM 672 C C . THR A 1 87 ? 5.004 19.234 -1.245 1.00 57.88 87 THR A C 1
ATOM 674 O O . THR A 1 87 ? 4.657 19.769 -2.291 1.00 57.88 87 THR A O 1
ATOM 677 N N . ASN A 1 88 ? 6.276 18.900 -0.990 1.00 50.84 88 ASN A N 1
ATOM 678 C CA . ASN A 1 88 ? 7.416 19.107 -1.886 1.00 50.84 88 ASN A CA 1
ATOM 679 C C . ASN A 1 88 ? 8.356 17.887 -1.901 1.00 50.84 88 ASN A C 1
ATOM 681 O O . ASN A 1 88 ? 9.576 18.054 -1.823 1.00 50.84 88 ASN A O 1
ATOM 685 N N . SER A 1 89 ? 7.821 16.661 -1.952 1.00 54.38 89 SER A N 1
ATOM 686 C CA . SER A 1 89 ? 8.658 15.479 -2.205 1.00 54.38 89 SER A CA 1
ATOM 687 C C . SER A 1 89 ? 9.544 15.731 -3.422 1.00 54.38 89 SER A C 1
ATOM 689 O O . SER A 1 89 ? 9.053 16.092 -4.495 1.00 54.38 89 SER A O 1
ATOM 691 N N . GLY A 1 90 ? 10.858 15.583 -3.246 1.00 55.28 90 GLY A N 1
ATOM 692 C CA . GLY A 1 90 ? 11.811 15.693 -4.344 1.00 55.28 90 GLY A CA 1
ATOM 693 C C . GLY A 1 90 ? 11.465 14.734 -5.488 1.00 55.28 90 GLY A C 1
ATOM 694 O O . GLY A 1 90 ? 10.695 13.792 -5.330 1.00 55.28 90 GLY A O 1
ATOM 695 N N . VAL A 1 91 ? 12.074 14.943 -6.656 1.00 60.72 91 VAL A N 1
ATOM 696 C CA . VAL A 1 91 ? 11.862 14.129 -7.877 1.00 60.72 91 VAL A CA 1
ATOM 697 C C . VAL A 1 91 ? 12.390 12.685 -7.730 1.00 60.72 91 VAL A C 1
ATOM 699 O O . VAL A 1 91 ? 12.385 11.911 -8.681 1.00 60.72 91 VAL A O 1
ATOM 702 N N . THR A 1 92 ? 12.875 12.313 -6.548 1.00 79.06 92 THR A N 1
ATOM 703 C CA . THR A 1 92 ? 13.542 11.042 -6.291 1.00 79.06 92 THR A CA 1
ATOM 704 C C . THR A 1 92 ? 12.555 10.032 -5.714 1.00 79.06 92 THR A C 1
ATOM 706 O O . THR A 1 92 ? 11.815 10.325 -4.774 1.00 79.06 92 THR A O 1
ATOM 709 N N . GLY A 1 93 ? 12.572 8.831 -6.276 1.00 85.56 93 GLY A N 1
ATOM 710 C CA . GLY A 1 93 ? 11.785 7.695 -5.827 1.00 85.56 93 GLY A CA 1
ATOM 711 C C . GLY A 1 93 ? 12.476 6.387 -6.187 1.00 85.56 93 GLY A C 1
ATOM 712 O O . GLY A 1 93 ? 13.547 6.391 -6.799 1.00 85.56 93 GLY A O 1
ATOM 713 N N . THR A 1 94 ? 11.850 5.272 -5.833 1.00 89.38 94 THR A N 1
ATOM 714 C CA . THR A 1 94 ? 12.288 3.934 -6.248 1.00 89.38 94 THR A CA 1
ATOM 715 C C . THR A 1 94 ? 11.163 3.218 -6.982 1.00 89.38 94 THR A C 1
ATOM 717 O O . THR A 1 94 ? 9.989 3.522 -6.762 1.00 89.38 94 THR A O 1
ATOM 720 N N . THR A 1 95 ? 11.512 2.305 -7.888 1.00 91.94 95 THR A N 1
ATOM 721 C CA . THR A 1 95 ? 10.524 1.551 -8.667 1.00 91.94 95 THR A CA 1
ATOM 722 C C . THR A 1 95 ? 9.584 0.803 -7.725 1.00 91.94 95 THR A C 1
ATOM 724 O O . THR A 1 95 ? 10.013 0.282 -6.700 1.00 91.94 95 THR A O 1
ATOM 727 N N . SER A 1 96 ? 8.298 0.754 -8.057 1.00 94.44 96 SER A N 1
ATOM 728 C CA . SER A 1 96 ? 7.331 -0.035 -7.294 1.00 94.44 96 SER A CA 1
ATOM 729 C C . SER A 1 96 ? 6.241 -0.539 -8.230 1.00 94.44 96 SER A C 1
ATOM 731 O O . SER A 1 96 ? 5.187 0.078 -8.402 1.00 94.44 96 SER A O 1
ATOM 733 N N . GLN A 1 97 ? 6.557 -1.617 -8.932 1.00 95.19 97 GLN A N 1
ATOM 734 C CA . GLN A 1 97 ? 5.862 -2.047 -10.130 1.00 95.19 97 GLN A CA 1
ATOM 735 C C . GLN A 1 97 ? 5.886 -3.563 -10.259 1.00 95.19 97 GLN A C 1
ATOM 737 O O . GLN A 1 97 ? 6.856 -4.219 -9.882 1.00 95.19 97 GLN A O 1
ATOM 742 N N . ASP A 1 98 ? 4.783 -4.057 -10.794 1.00 95.06 98 ASP A N 1
ATOM 743 C CA . ASP A 1 98 ? 4.537 -5.431 -11.200 1.00 95.06 98 ASP A CA 1
ATOM 744 C C . ASP A 1 98 ? 4.451 -5.412 -12.733 1.00 95.06 98 ASP A C 1
ATOM 746 O O . ASP A 1 98 ? 3.582 -4.742 -13.308 1.00 95.06 98 ASP A O 1
ATOM 750 N N . PHE A 1 99 ? 5.442 -6.010 -13.388 1.00 94.56 99 PHE A N 1
ATOM 751 C CA . PHE A 1 99 ? 5.567 -6.044 -14.840 1.00 94.56 99 PHE A CA 1
ATOM 752 C C . PHE A 1 99 ? 4.811 -7.243 -15.432 1.00 94.56 99 PHE A C 1
ATOM 754 O O . PHE A 1 99 ? 4.153 -8.022 -14.752 1.00 94.56 99 PHE A O 1
ATOM 761 N N . GLU A 1 100 ? 4.838 -7.365 -16.757 1.00 94.31 100 GLU A N 1
ATOM 762 C CA . GLU A 1 100 ? 4.393 -8.569 -17.449 1.00 94.31 100 GLU A CA 1
ATOM 763 C C . GLU A 1 100 ? 5.342 -9.762 -17.205 1.00 94.31 100 GLU A C 1
ATOM 765 O O . GLU A 1 100 ? 6.538 -9.531 -17.027 1.00 94.31 100 GLU A O 1
ATOM 770 N N . PRO A 1 101 ? 4.877 -11.022 -17.374 1.00 94.50 101 PRO A N 1
ATOM 771 C CA . PRO A 1 101 ? 5.653 -12.247 -17.115 1.00 94.50 101 PRO A CA 1
ATOM 772 C C . PRO A 1 101 ? 7.070 -12.326 -17.705 1.00 94.50 101 PRO A C 1
ATOM 774 O O . PRO A 1 101 ? 7.922 -13.073 -17.230 1.00 94.50 101 PRO A O 1
ATOM 777 N N . LEU A 1 102 ? 7.341 -11.605 -18.797 1.00 93.88 102 LEU A N 1
ATOM 778 C CA . LEU A 1 102 ? 8.673 -11.569 -19.413 1.00 93.88 102 LEU A CA 1
ATOM 779 C C . LEU A 1 102 ? 9.694 -10.775 -18.586 1.00 93.88 102 LEU A C 1
ATOM 781 O O . LEU A 1 102 ? 10.898 -10.957 -18.768 1.00 93.88 102 LEU A O 1
ATOM 785 N N . ASN A 1 103 ? 9.207 -9.919 -17.694 1.00 93.94 103 ASN A N 1
ATOM 786 C CA . ASN A 1 103 ? 9.964 -8.935 -16.942 1.00 93.94 103 ASN A CA 1
ATOM 787 C C . ASN A 1 103 ? 9.781 -9.093 -15.422 1.00 93.94 103 ASN A C 1
ATOM 789 O O . ASN A 1 103 ? 10.182 -8.195 -14.686 1.00 93.94 103 ASN A O 1
ATOM 793 N N . ASP A 1 104 ? 9.290 -10.245 -14.945 1.00 93.75 104 ASP A N 1
ATOM 794 C CA . ASP A 1 104 ? 9.158 -10.557 -13.508 1.00 93.75 104 ASP A CA 1
ATOM 795 C C . ASP A 1 104 ? 10.484 -10.386 -12.746 1.00 93.75 104 ASP A C 1
ATOM 797 O O . ASP A 1 104 ? 10.532 -10.133 -11.542 1.00 93.75 104 ASP A O 1
ATOM 801 N N . ASN A 1 105 ? 11.619 -10.497 -13.448 1.00 93.50 105 ASN A N 1
ATOM 802 C CA . ASN A 1 105 ? 12.919 -10.254 -12.838 1.00 93.50 105 ASN A CA 1
ATOM 803 C C . ASN A 1 105 ? 13.092 -8.801 -12.344 1.00 93.50 105 ASN A C 1
ATOM 805 O O . ASN A 1 105 ? 13.897 -8.551 -11.444 1.00 93.50 105 ASN A O 1
ATOM 809 N N . ALA A 1 106 ? 12.363 -7.855 -12.935 1.00 93.38 106 ALA A N 1
ATOM 810 C CA . ALA A 1 106 ? 12.345 -6.436 -12.610 1.00 93.38 106 ALA A CA 1
ATOM 811 C C . ALA A 1 106 ? 11.155 -6.039 -11.724 1.00 93.38 106 ALA A C 1
ATOM 813 O O . ALA A 1 106 ? 10.982 -4.852 -11.448 1.00 93.38 106 ALA A O 1
ATOM 814 N N . ASP A 1 107 ? 10.366 -6.995 -11.244 1.00 95.06 107 ASP A N 1
ATOM 815 C CA . ASP A 1 107 ? 9.318 -6.719 -10.274 1.00 95.06 107 ASP A CA 1
ATOM 816 C C . ASP A 1 107 ? 9.913 -6.230 -8.964 1.00 95.06 107 ASP A C 1
ATOM 818 O O . ASP A 1 107 ? 10.882 -6.790 -8.430 1.00 95.06 107 ASP A O 1
ATOM 822 N N . ALA A 1 108 ? 9.325 -5.164 -8.432 1.00 95.50 108 ALA A N 1
ATOM 823 C CA . ALA A 1 108 ? 9.775 -4.612 -7.174 1.00 95.50 108 ALA A CA 1
ATOM 824 C C . ALA A 1 108 ? 8.691 -3.840 -6.436 1.00 95.50 108 ALA A C 1
ATOM 826 O O . ALA A 1 108 ? 7.771 -3.287 -7.033 1.00 95.50 108 ALA A O 1
ATOM 827 N N . ILE A 1 109 ? 8.852 -3.750 -5.121 1.00 96.00 109 ILE A N 1
ATOM 828 C CA . ILE A 1 109 ? 8.009 -2.958 -4.238 1.00 96.00 109 ILE A CA 1
ATOM 829 C C . ILE A 1 109 ? 8.874 -2.129 -3.292 1.00 96.00 109 ILE A C 1
ATOM 831 O O . ILE A 1 109 ? 9.843 -2.609 -2.699 1.00 96.00 109 ILE A O 1
ATOM 835 N N . ALA A 1 110 ? 8.495 -0.867 -3.147 1.00 94.44 110 ALA A N 1
ATOM 836 C CA . ALA A 1 110 ? 8.954 0.002 -2.081 1.00 94.44 110 ALA A CA 1
ATOM 837 C C . ALA A 1 110 ? 7.982 -0.128 -0.900 1.00 94.44 110 ALA A C 1
ATOM 839 O O . ALA A 1 110 ? 6.773 -0.021 -1.102 1.00 94.44 110 ALA A O 1
ATOM 840 N N . ILE A 1 111 ? 8.492 -0.368 0.305 1.00 94.94 111 ILE A N 1
ATOM 841 C CA . ILE A 1 111 ? 7.700 -0.456 1.536 1.00 94.94 111 ILE A CA 1
ATOM 842 C C . ILE A 1 111 ? 8.240 0.514 2.582 1.00 94.94 111 ILE A C 1
ATOM 844 O O . ILE A 1 111 ? 9.432 0.812 2.582 1.00 94.94 111 ILE A O 1
ATOM 848 N N . ASP A 1 112 ? 7.392 0.966 3.494 1.00 93.44 112 ASP A N 1
ATOM 849 C CA . ASP A 1 112 ? 7.813 1.734 4.667 1.00 93.44 112 ASP A CA 1
ATOM 850 C C . ASP A 1 112 ? 7.060 1.279 5.912 1.00 93.44 112 ASP A C 1
ATOM 852 O O . ASP A 1 112 ? 5.977 0.699 5.797 1.00 93.44 112 ASP A O 1
ATOM 856 N N . ASP A 1 113 ? 7.649 1.475 7.087 1.00 93.19 113 ASP A N 1
ATOM 857 C CA . ASP A 1 113 ? 7.066 1.030 8.342 1.00 93.19 113 ASP A CA 1
ATOM 858 C C . ASP A 1 113 ? 6.190 2.080 9.030 1.00 93.19 113 ASP A C 1
ATOM 860 O O . ASP A 1 113 ? 6.294 3.291 8.847 1.00 93.19 113 ASP A O 1
ATOM 864 N N . PHE A 1 114 ? 5.274 1.577 9.845 1.00 93.50 114 PHE A N 1
ATOM 865 C CA . PHE A 1 114 ? 4.413 2.377 10.696 1.00 93.50 114 PHE A CA 1
ATOM 866 C C . PHE A 1 114 ? 4.009 1.552 11.915 1.00 93.50 114 PHE A C 1
ATOM 868 O O . PHE A 1 114 ? 4.087 0.322 11.920 1.00 93.50 114 PHE A O 1
ATOM 875 N N . THR A 1 115 ? 3.591 2.228 12.982 1.00 94.88 115 THR A N 1
ATOM 876 C CA . THR A 1 115 ? 3.166 1.578 14.226 1.00 94.88 115 THR A CA 1
ATOM 877 C C . THR A 1 115 ? 1.816 2.121 14.660 1.00 94.88 115 THR A C 1
ATOM 879 O O . THR A 1 115 ? 1.625 3.332 14.707 1.00 94.88 115 THR A O 1
ATOM 882 N N . ILE A 1 116 ? 0.900 1.222 15.018 1.00 95.00 116 ILE A N 1
ATOM 883 C CA . ILE A 1 116 ? -0.438 1.553 15.516 1.00 95.00 116 ILE A CA 1
ATOM 884 C C . ILE A 1 116 ? -0.634 1.029 16.939 1.00 95.00 116 ILE A C 1
ATOM 886 O O . ILE A 1 116 ? -0.187 -0.064 17.285 1.00 95.00 116 ILE A O 1
ATOM 890 N N . GLY A 1 117 ? -1.306 1.823 17.776 1.00 94.69 117 GLY A N 1
ATOM 891 C CA . GLY A 1 117 ? -1.584 1.487 19.180 1.00 94.69 117 GLY A CA 1
ATOM 892 C C . GLY A 1 117 ? -2.937 0.812 19.425 1.00 94.69 117 GLY A C 1
ATOM 893 O O . GLY A 1 117 ? -3.154 0.269 20.504 1.00 94.69 117 GLY A O 1
ATOM 894 N N . SER A 1 118 ? -3.822 0.823 18.428 1.00 93.44 118 SER A N 1
ATOM 895 C CA . SER A 1 118 ? -5.198 0.316 18.499 1.00 93.44 118 SER A CA 1
ATOM 896 C C . SER A 1 118 ? -5.497 -0.581 17.297 1.00 93.44 118 SER A C 1
ATOM 898 O O . SER A 1 118 ? -4.711 -0.637 16.352 1.00 93.44 118 SER A O 1
ATOM 900 N N . SER A 1 119 ? -6.625 -1.299 17.335 1.00 94.62 119 SER A N 1
ATOM 901 C CA . SER A 1 119 ? -7.092 -2.052 16.165 1.00 94.62 119 SER A CA 1
ATOM 902 C C . SER A 1 119 ? -7.782 -1.127 15.164 1.00 94.62 119 SER A C 1
ATOM 904 O O . SER A 1 119 ? -8.619 -0.314 15.558 1.00 94.62 119 SER A O 1
ATOM 906 N N . TYR A 1 120 ? -7.478 -1.288 13.880 1.00 95.81 120 TYR A N 1
ATOM 907 C CA . TYR A 1 120 ? -7.970 -0.423 12.808 1.00 95.81 120 TYR A CA 1
ATOM 908 C C . TYR A 1 120 ? -8.401 -1.231 11.582 1.00 95.81 120 TYR A C 1
ATOM 910 O O . TYR A 1 120 ? -7.714 -2.169 11.189 1.00 95.81 120 TYR A O 1
ATOM 918 N N . SER A 1 121 ? -9.519 -0.848 10.963 1.00 96.06 121 SER A N 1
ATOM 919 C CA . SER A 1 121 ? -9.955 -1.325 9.648 1.00 96.06 121 SER A CA 1
ATOM 920 C C . SER A 1 121 ? -9.490 -0.338 8.587 1.00 96.06 121 SER A C 1
ATOM 922 O O . SER A 1 121 ? -9.877 0.828 8.628 1.00 96.06 121 SER A O 1
ATOM 924 N N . LEU A 1 122 ? -8.660 -0.777 7.646 1.00 97.06 122 LEU A N 1
ATOM 925 C CA . LEU A 1 122 ? -8.063 0.112 6.646 1.00 97.06 122 LEU A CA 1
ATOM 926 C C . LEU A 1 122 ? -9.118 0.642 5.671 1.00 97.06 122 LEU A C 1
ATOM 928 O O . LEU A 1 122 ? -9.970 -0.115 5.208 1.00 97.06 122 LEU A O 1
ATOM 932 N N . THR A 1 123 ? -9.040 1.931 5.340 1.00 97.19 123 THR A N 1
ATOM 933 C CA . THR A 1 123 ? -10.004 2.586 4.443 1.00 97.19 123 THR A CA 1
ATOM 934 C C . THR A 1 123 ? -9.347 3.183 3.212 1.00 97.19 123 THR A C 1
ATOM 936 O O . THR A 1 123 ? -9.882 3.022 2.117 1.00 97.19 123 THR A O 1
ATOM 939 N N . SER A 1 124 ? -8.187 3.827 3.345 1.00 97.69 124 SER A N 1
ATOM 940 C CA . SER A 1 124 ? -7.499 4.427 2.201 1.00 97.69 124 SER A CA 1
ATOM 941 C C . SER A 1 124 ? -5.985 4.336 2.329 1.00 97.69 124 SER A C 1
ATOM 943 O O . SER A 1 124 ? -5.435 4.462 3.421 1.00 97.69 124 SER A O 1
ATOM 945 N N . PHE A 1 125 ? -5.301 4.148 1.202 1.00 98.06 125 PHE A N 1
ATOM 946 C CA . PHE A 1 125 ? -3.846 4.254 1.130 1.00 98.06 125 PHE A CA 1
ATOM 947 C C . PHE A 1 125 ? -3.447 5.239 0.040 1.00 98.06 125 PHE A C 1
ATOM 949 O O . PHE A 1 125 ? -3.752 5.048 -1.134 1.00 98.06 125 PHE A O 1
ATOM 956 N N . THR A 1 126 ? -2.773 6.315 0.432 1.00 96.44 126 THR A N 1
ATOM 957 C CA . THR A 1 126 ? -2.273 7.345 -0.475 1.00 96.44 126 THR A CA 1
ATOM 958 C C . THR A 1 126 ? -0.767 7.245 -0.592 1.00 96.44 126 THR A C 1
ATOM 960 O O . THR A 1 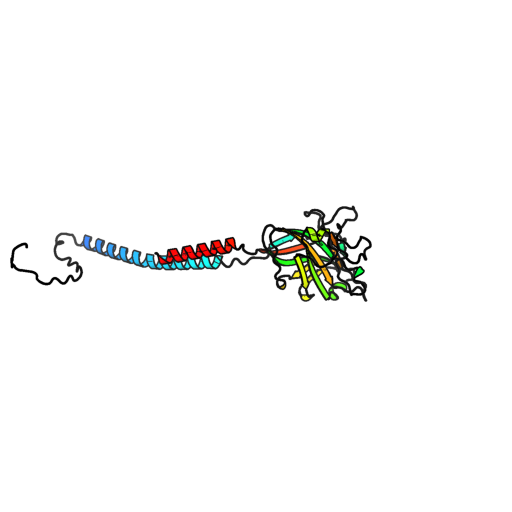126 ? -0.066 7.170 0.413 1.00 96.44 126 THR A O 1
ATOM 963 N N . PHE A 1 127 ? -0.259 7.309 -1.817 1.00 94.69 127 PHE A N 1
ATOM 964 C CA . PHE A 1 127 ? 1.171 7.315 -2.076 1.00 94.69 127 PHE A CA 1
ATOM 965 C C . PHE A 1 127 ? 1.564 8.360 -3.114 1.00 94.69 127 PHE A C 1
ATOM 967 O O . PHE A 1 127 ? 0.815 8.664 -4.044 1.00 94.69 127 PHE A O 1
ATOM 974 N N . GLY A 1 128 ? 2.762 8.914 -2.953 1.00 92.75 128 GLY A N 1
ATOM 975 C CA . GLY A 1 128 ? 3.403 9.751 -3.951 1.00 92.75 128 GLY A CA 1
ATOM 976 C C . GLY A 1 128 ? 3.956 8.913 -5.097 1.00 92.75 128 GLY A C 1
ATOM 977 O O . GLY A 1 128 ? 4.705 7.966 -4.866 1.00 92.75 128 GLY A O 1
ATOM 978 N N . ALA A 1 129 ? 3.642 9.306 -6.326 1.00 92.31 129 ALA A N 1
ATOM 979 C CA . ALA A 1 129 ? 4.039 8.607 -7.536 1.00 92.31 129 ALA A CA 1
ATOM 980 C C . ALA A 1 129 ? 4.628 9.561 -8.578 1.00 92.31 129 ALA A C 1
ATOM 982 O O . ALA A 1 129 ? 4.202 10.714 -8.721 1.00 92.31 129 ALA A O 1
ATOM 983 N N . VAL A 1 130 ? 5.575 9.048 -9.360 1.00 91.06 130 VAL A N 1
ATOM 984 C CA . VAL A 1 130 ? 5.999 9.648 -10.625 1.00 91.06 130 VAL A CA 1
ATOM 985 C C . VAL A 1 130 ? 6.061 8.585 -11.711 1.00 91.06 130 VAL A C 1
ATOM 987 O O . VAL A 1 130 ? 6.659 7.525 -11.535 1.00 91.06 130 VAL A O 1
ATOM 990 N N . PHE A 1 131 ? 5.450 8.891 -12.847 1.00 89.94 131 PHE A N 1
ATOM 991 C CA . PHE A 1 131 ? 5.535 8.099 -14.061 1.00 89.94 131 PHE A CA 1
ATOM 992 C C . PHE A 1 131 ? 6.610 8.668 -14.982 1.00 89.94 131 PHE A C 1
ATOM 994 O O . PHE A 1 131 ? 6.778 9.884 -15.092 1.00 89.94 131 PHE A O 1
ATOM 1001 N N . ASN A 1 132 ? 7.319 7.795 -15.693 1.00 87.75 132 ASN A N 1
ATOM 1002 C CA . ASN A 1 132 ? 8.299 8.213 -16.701 1.00 87.75 132 ASN A CA 1
ATOM 1003 C C . ASN A 1 132 ? 7.670 8.682 -18.030 1.00 87.75 132 ASN A C 1
ATOM 1005 O O . ASN A 1 132 ? 8.390 9.161 -18.904 1.00 87.75 132 ASN A O 1
ATOM 1009 N N . SER A 1 133 ? 6.353 8.538 -18.188 1.00 84.44 133 SER A N 1
ATOM 1010 C CA . SER A 1 133 ? 5.577 8.940 -19.362 1.00 84.44 133 SER A CA 1
ATOM 1011 C C . SER A 1 133 ? 4.237 9.529 -18.921 1.00 84.44 133 SER A C 1
ATOM 1013 O O . SER A 1 133 ? 3.625 9.048 -17.968 1.00 84.44 133 SER A O 1
ATOM 1015 N N . LEU A 1 134 ? 3.756 10.556 -19.630 1.00 79.81 134 LEU A N 1
ATOM 1016 C CA . LEU A 1 134 ? 2.467 11.200 -19.340 1.00 79.81 134 LEU A CA 1
ATOM 1017 C C . LEU A 1 134 ? 1.262 10.295 -19.636 1.00 79.81 134 LEU A C 1
ATOM 1019 O O . LEU A 1 134 ? 0.199 10.509 -19.062 1.00 79.81 134 LEU A O 1
ATOM 1023 N N . ASN A 1 135 ? 1.429 9.293 -20.503 1.00 80.62 135 ASN A N 1
ATOM 1024 C CA . ASN A 1 135 ? 0.363 8.356 -20.871 1.00 80.62 135 ASN A CA 1
ATOM 1025 C C . ASN A 1 135 ? 0.308 7.129 -19.951 1.00 80.62 135 ASN A C 1
ATOM 1027 O O . ASN A 1 135 ? -0.727 6.474 -19.879 1.00 80.62 135 ASN A O 1
ATOM 1031 N N . ALA A 1 136 ? 1.386 6.853 -19.213 1.00 80.69 136 ALA A N 1
ATOM 1032 C CA . ALA A 1 136 ? 1.503 5.666 -18.372 1.00 80.69 136 ALA A CA 1
ATOM 1033 C C . ALA A 1 136 ? 0.390 5.509 -17.317 1.00 80.69 136 ALA A C 1
ATOM 1035 O O . ALA A 1 136 ? -0.061 4.381 -17.129 1.00 80.69 136 ALA A O 1
ATOM 1036 N N . PRO A 1 137 ? -0.131 6.579 -16.672 1.00 85.56 137 PRO A N 1
ATOM 1037 C CA . PRO A 1 137 ? -1.253 6.429 -15.746 1.00 85.56 137 PRO A CA 1
ATOM 1038 C C . PRO A 1 137 ? -2.490 5.778 -16.379 1.00 85.56 137 PRO A C 1
ATOM 1040 O O . PRO A 1 137 ? -3.200 5.040 -15.706 1.00 85.56 137 PRO A O 1
ATOM 1043 N N . ALA A 1 138 ? -2.745 6.022 -17.669 1.00 88.06 138 ALA A N 1
ATOM 1044 C CA . ALA A 1 138 ? -3.898 5.461 -18.376 1.00 88.06 138 ALA A CA 1
ATOM 1045 C C . ALA A 1 138 ? -3.731 3.971 -18.725 1.00 88.06 138 ALA A C 1
ATOM 1047 O O . ALA A 1 138 ? -4.716 3.308 -19.040 1.00 88.06 138 ALA A O 1
ATOM 1048 N N . ASN A 1 139 ? -2.503 3.452 -18.656 1.00 91.56 139 ASN A N 1
ATOM 1049 C CA . ASN A 1 139 ? -2.168 2.068 -18.990 1.00 91.56 139 ASN A CA 1
ATOM 1050 C C . ASN A 1 139 ? -2.061 1.169 -17.750 1.00 91.56 139 ASN A C 1
ATOM 1052 O O . ASN A 1 139 ? -1.778 -0.022 -17.873 1.00 91.56 139 ASN A O 1
ATOM 1056 N N . VAL A 1 140 ? -2.291 1.719 -16.554 1.00 93.69 140 VAL A N 1
ATOM 1057 C CA . VAL A 1 140 ? -2.320 0.938 -15.316 1.00 93.69 140 VAL A CA 1
ATOM 1058 C C . VAL A 1 140 ? -3.482 -0.050 -15.354 1.00 93.69 140 VAL A C 1
ATOM 1060 O O . VAL A 1 140 ? -4.635 0.325 -15.566 1.00 93.69 140 VAL A O 1
ATOM 1063 N N . THR A 1 141 ? -3.175 -1.321 -15.103 1.00 95.69 141 THR A N 1
ATOM 1064 C CA . THR A 1 141 ? -4.156 -2.419 -15.130 1.00 95.69 141 THR A CA 1
ATOM 1065 C C . THR A 1 141 ? -4.586 -2.877 -13.741 1.00 95.69 141 THR A C 1
ATOM 1067 O O . THR A 1 141 ? -5.619 -3.531 -13.607 1.00 95.69 141 THR A O 1
ATOM 1070 N N . GLY A 1 142 ? -3.854 -2.480 -12.700 1.00 96.62 142 GLY A N 1
ATOM 1071 C CA . GLY A 1 142 ? -4.188 -2.780 -11.316 1.00 96.62 142 GLY A CA 1
ATOM 1072 C C . GLY A 1 142 ? -3.187 -2.195 -10.329 1.00 96.62 142 GLY A C 1
ATOM 1073 O O . GLY A 1 142 ? -2.151 -1.644 -10.707 1.00 96.62 142 GLY A O 1
ATOM 1074 N N . TYR A 1 143 ? -3.515 -2.336 -9.052 1.00 98.06 143 TYR A N 1
ATOM 1075 C CA . TYR A 1 143 ? -2.635 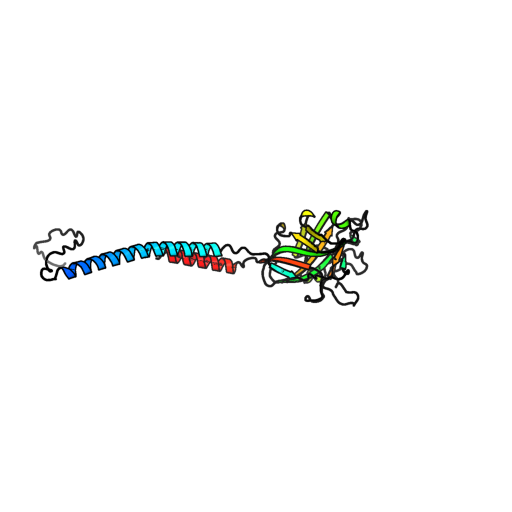-2.020 -7.933 1.00 98.06 143 TYR A CA 1
ATOM 1076 C C . TYR A 1 143 ? -2.630 -3.192 -6.961 1.00 98.06 143 TYR A C 1
ATOM 1078 O O . TYR A 1 143 ? -3.654 -3.854 -6.786 1.00 98.06 143 TYR A O 1
ATOM 1086 N N . LYS A 1 144 ? -1.510 -3.420 -6.279 1.00 98.06 144 LYS A N 1
ATOM 1087 C CA . LYS A 1 144 ? -1.434 -4.376 -5.177 1.00 98.06 144 LYS A CA 1
ATOM 1088 C C . LYS A 1 144 ? -0.829 -3.714 -3.953 1.00 98.06 144 LYS A C 1
ATOM 1090 O O . LYS A 1 144 ? 0.327 -3.304 -3.986 1.00 98.06 144 LYS A O 1
ATOM 1095 N N . VAL A 1 145 ? -1.614 -3.599 -2.885 1.00 98.50 145 VAL A N 1
ATOM 1096 C CA . VAL A 1 145 ? -1.145 -3.105 -1.583 1.00 98.50 145 VAL A CA 1
ATOM 1097 C C . VAL A 1 145 ? -0.716 -4.295 -0.739 1.00 98.50 145 VAL A C 1
ATOM 1099 O O . VAL A 1 145 ? -1.522 -5.187 -0.479 1.00 98.50 145 VAL A O 1
ATOM 1102 N N . SER A 1 146 ? 0.535 -4.301 -0.293 1.00 98.44 146 SER A N 1
ATOM 1103 C CA . SER A 1 146 ? 1.108 -5.397 0.490 1.00 98.44 146 SER A CA 1
ATOM 1104 C C . SER A 1 146 ? 1.514 -4.911 1.874 1.00 98.44 146 SER A C 1
ATOM 1106 O O . SER A 1 146 ? 2.169 -3.876 2.003 1.00 98.44 146 SER A O 1
ATOM 1108 N N . ILE A 1 147 ? 1.137 -5.673 2.900 1.00 98.44 147 ILE A N 1
ATOM 1109 C CA . ILE A 1 147 ? 1.413 -5.390 4.309 1.00 98.44 147 ILE A CA 1
ATOM 1110 C C . ILE A 1 147 ? 2.241 -6.531 4.886 1.00 98.44 147 ILE A C 1
ATOM 1112 O O . ILE A 1 147 ? 1.864 -7.700 4.795 1.00 98.44 147 ILE A O 1
ATOM 1116 N N . TYR A 1 148 ? 3.353 -6.171 5.509 1.00 98.25 148 TYR A N 1
ATOM 1117 C CA . TYR A 1 148 ? 4.342 -7.079 6.057 1.00 98.25 148 TYR A CA 1
ATOM 1118 C C . TYR A 1 148 ? 4.419 -6.942 7.573 1.00 98.25 148 TYR A C 1
ATOM 1120 O O . TYR A 1 148 ? 4.343 -5.836 8.118 1.00 98.25 148 TYR A O 1
ATOM 1128 N N . SER A 1 149 ? 4.646 -8.057 8.256 1.00 97.12 149 SER A N 1
ATOM 1129 C CA . SER A 1 149 ? 5.115 -8.052 9.638 1.00 97.12 149 SER A CA 1
ATOM 1130 C C . SER A 1 149 ? 6.570 -7.554 9.708 1.00 97.12 149 SER A C 1
ATOM 1132 O O . SER A 1 149 ? 7.286 -7.596 8.703 1.00 97.12 149 SER A O 1
ATOM 1134 N N . PRO A 1 150 ? 7.077 -7.132 10.882 1.00 93.38 150 PRO A N 1
ATOM 1135 C CA . PRO A 1 150 ? 8.459 -6.655 11.014 1.00 93.38 150 PRO A CA 1
ATOM 1136 C C . PRO A 1 150 ? 9.517 -7.705 10.636 1.00 93.38 150 PRO A C 1
ATOM 1138 O O . PRO A 1 150 ? 10.584 -7.383 10.112 1.00 93.38 150 PRO A O 1
ATOM 1141 N N . ALA A 1 151 ? 9.236 -8.987 10.891 1.00 93.19 151 ALA A N 1
ATOM 1142 C CA . ALA A 1 151 ? 10.147 -10.072 10.537 1.00 93.19 151 ALA A CA 1
ATOM 1143 C C . ALA A 1 151 ? 10.187 -10.293 9.017 1.00 93.19 151 ALA A C 1
ATOM 1145 O O . ALA A 1 151 ? 11.266 -10.420 8.432 1.00 93.19 151 ALA A O 1
ATOM 1146 N N . ALA A 1 152 ? 9.019 -10.288 8.370 1.00 94.06 152 ALA A N 1
ATOM 1147 C CA . ALA A 1 152 ? 8.924 -10.449 6.928 1.00 94.06 152 ALA A CA 1
ATOM 1148 C C . ALA A 1 152 ? 9.489 -9.233 6.188 1.00 94.06 152 ALA A C 1
ATOM 1150 O O . ALA A 1 152 ? 10.263 -9.404 5.252 1.00 94.06 152 ALA A O 1
ATOM 1151 N N . SER A 1 153 ? 9.207 -8.007 6.638 1.00 92.00 153 SER A N 1
ATOM 1152 C CA . SER A 1 153 ? 9.670 -6.794 5.955 1.00 92.00 153 SER A CA 1
ATOM 1153 C C . SER A 1 153 ? 11.193 -6.722 5.851 1.00 92.00 153 SER A C 1
ATOM 1155 O O . SER A 1 153 ? 11.709 -6.176 4.878 1.00 92.00 153 SER A O 1
ATOM 1157 N N . THR A 1 154 ? 11.932 -7.319 6.793 1.00 90.06 154 THR A N 1
ATOM 1158 C CA . THR A 1 154 ? 13.402 -7.306 6.784 1.00 90.06 154 THR A CA 1
ATOM 1159 C C . THR A 1 154 ? 14.053 -8.366 5.896 1.00 90.06 154 THR A C 1
ATOM 1161 O O . THR A 1 154 ? 15.198 -8.182 5.476 1.00 90.06 154 THR A O 1
ATOM 1164 N N . THR A 1 155 ? 13.332 -9.445 5.585 1.00 91.81 155 THR A N 1
ATOM 1165 C CA . THR A 1 155 ? 13.860 -10.643 4.908 1.00 91.81 155 THR A CA 1
ATOM 1166 C C . THR A 1 155 ? 13.101 -11.026 3.637 1.00 91.81 155 THR A C 1
ATOM 1168 O O . THR A 1 155 ? 13.505 -11.965 2.955 1.00 91.81 155 THR A O 1
ATOM 1171 N N . ALA A 1 156 ? 12.027 -10.304 3.302 1.00 89.31 156 ALA A N 1
ATOM 1172 C CA . ALA A 1 156 ? 11.144 -10.616 2.189 1.00 89.31 156 ALA A CA 1
ATOM 1173 C C . ALA A 1 156 ? 11.899 -10.755 0.863 1.00 89.31 156 ALA A C 1
ATOM 1175 O O . ALA A 1 156 ? 12.736 -9.924 0.509 1.00 89.31 156 ALA A O 1
ATOM 1176 N N . ALA A 1 157 ? 11.528 -11.800 0.129 1.00 89.62 157 ALA A N 1
ATOM 1177 C CA . ALA A 1 157 ? 11.944 -12.086 -1.240 1.00 89.62 157 ALA A CA 1
ATOM 1178 C C . ALA A 1 157 ? 10.707 -12.289 -2.136 1.00 89.62 157 ALA A C 1
ATOM 1180 O O . ALA A 1 157 ? 10.730 -13.057 -3.090 1.00 89.62 157 ALA A O 1
ATOM 1181 N N . THR A 1 158 ? 9.587 -11.661 -1.775 1.00 94.12 158 THR A N 1
ATOM 1182 C CA . THR A 1 158 ? 8.301 -11.722 -2.482 1.00 94.12 158 THR A CA 1
ATOM 1183 C C . THR A 1 158 ? 7.641 -10.349 -2.396 1.00 94.12 158 THR A C 1
ATOM 1185 O O . THR A 1 158 ? 7.883 -9.624 -1.432 1.00 94.12 158 THR A O 1
ATOM 1188 N N . LEU A 1 159 ? 6.825 -9.998 -3.395 1.00 95.62 159 LEU A N 1
ATOM 1189 C CA . LEU A 1 159 ? 6.030 -8.765 -3.384 1.00 95.62 159 LEU A CA 1
ATOM 1190 C C . LEU A 1 159 ? 4.751 -8.871 -2.540 1.00 95.62 159 LEU A C 1
ATOM 1192 O O . LEU A 1 159 ? 4.122 -7.847 -2.257 1.00 95.62 159 LEU A O 1
ATOM 1196 N N . ASP A 1 160 ? 4.355 -10.084 -2.161 1.00 97.19 160 ASP A N 1
ATOM 1197 C CA . ASP A 1 160 ? 3.178 -10.339 -1.343 1.00 97.19 160 ASP A CA 1
ATOM 1198 C C . ASP A 1 160 ? 3.561 -10.304 0.136 1.00 97.19 160 ASP A C 1
ATOM 1200 O O . ASP A 1 160 ? 4.489 -10.988 0.584 1.00 97.19 160 ASP A O 1
ATOM 1204 N N . GLY A 1 161 ? 2.833 -9.474 0.879 1.00 97.31 161 GLY A N 1
ATOM 1205 C CA . GLY A 1 161 ? 2.983 -9.339 2.318 1.00 97.31 161 GLY A CA 1
ATOM 1206 C C . GLY A 1 161 ? 2.380 -10.520 3.075 1.00 97.31 161 GLY A C 1
ATOM 1207 O O . GLY A 1 161 ? 1.351 -11.065 2.680 1.00 97.31 161 GLY A O 1
ATOM 1208 N N . ASP A 1 162 ? 3.006 -10.903 4.188 1.00 97.38 162 ASP A N 1
ATOM 1209 C CA . ASP A 1 162 ? 2.542 -11.991 5.058 1.00 97.38 162 ASP A CA 1
ATOM 1210 C C . ASP A 1 162 ? 1.322 -11.606 5.909 1.00 97.38 162 ASP A C 1
ATOM 1212 O O . ASP A 1 162 ? 0.599 -12.484 6.377 1.00 97.38 162 ASP A O 1
ATOM 1216 N N . VAL A 1 163 ? 1.078 -10.306 6.104 1.00 97.88 163 VAL A N 1
ATOM 1217 C CA . VAL A 1 163 ? -0.096 -9.799 6.828 1.00 97.88 163 VAL A CA 1
ATOM 1218 C C . VAL A 1 163 ? -1.269 -9.593 5.874 1.00 97.88 163 VAL A C 1
ATOM 1220 O O . VAL A 1 163 ? -2.390 -9.985 6.193 1.00 97.88 163 VAL A O 1
ATOM 1223 N N . ALA A 1 164 ? -1.026 -8.989 4.709 1.00 97.88 164 ALA A N 1
ATOM 1224 C CA . ALA A 1 164 ? -2.029 -8.840 3.658 1.00 97.88 164 ALA A CA 1
ATOM 1225 C C . ALA A 1 164 ? -1.389 -8.607 2.281 1.00 97.88 164 ALA A C 1
ATOM 1227 O O . ALA A 1 164 ? -0.344 -7.966 2.173 1.00 97.88 164 ALA A O 1
ATOM 1228 N N . ALA A 1 165 ? -2.083 -9.045 1.230 1.00 97.62 165 ALA A N 1
ATOM 1229 C CA . ALA A 1 165 ? -1.813 -8.696 -0.162 1.00 97.62 165 ALA A CA 1
ATOM 1230 C C . ALA A 1 165 ? -3.152 -8.401 -0.861 1.00 97.62 165 ALA A C 1
ATOM 1232 O O . ALA A 1 165 ? -3.959 -9.298 -1.105 1.00 97.62 165 ALA A O 1
ATOM 1233 N N . ILE A 1 166 ? -3.422 -7.123 -1.121 1.00 98.12 166 ILE A N 1
ATOM 1234 C CA . ILE A 1 166 ? -4.722 -6.609 -1.561 1.00 98.12 166 ILE A CA 1
ATOM 1235 C C . ILE A 1 166 ? -4.616 -6.219 -3.030 1.00 98.12 166 ILE A C 1
ATOM 1237 O O . ILE A 1 166 ? -3.972 -5.224 -3.352 1.00 98.12 166 ILE A O 1
ATOM 1241 N N . SER A 1 167 ? -5.265 -6.974 -3.915 1.00 97.56 167 SER A N 1
ATOM 1242 C CA . SER A 1 167 ? -5.346 -6.634 -5.340 1.00 97.56 167 SER A CA 1
ATOM 1243 C C . SER A 1 167 ? -6.537 -5.718 -5.610 1.00 97.56 167 SER A C 1
ATOM 1245 O O . SER A 1 167 ? -7.662 -6.022 -5.214 1.00 97.56 167 SER A O 1
ATOM 1247 N N . LEU A 1 168 ? -6.291 -4.611 -6.302 1.00 97.50 168 LEU A N 1
ATOM 1248 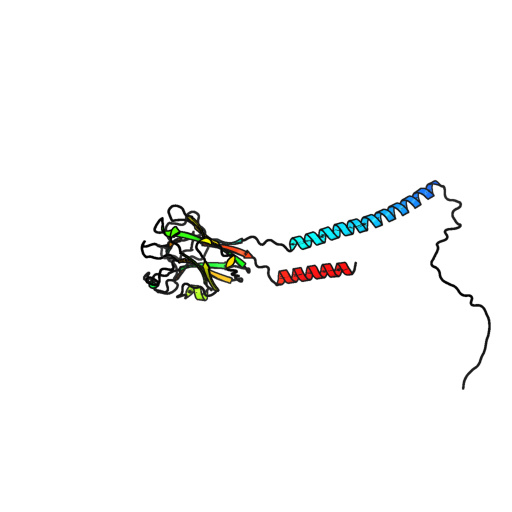C CA . LEU A 1 168 ? -7.267 -3.574 -6.607 1.00 97.50 168 LEU A CA 1
ATOM 1249 C C . LEU A 1 168 ? -7.320 -3.322 -8.111 1.00 97.50 168 LEU A C 1
ATOM 1251 O O . LEU A 1 168 ? -6.301 -3.324 -8.806 1.00 97.50 168 LEU A O 1
ATOM 1255 N N . LEU A 1 169 ? -8.525 -3.046 -8.599 1.00 96.69 169 LEU A N 1
ATOM 1256 C CA . LEU A 1 169 ? -8.737 -2.599 -9.969 1.00 96.69 169 LEU A CA 1
ATOM 1257 C C . LEU A 1 169 ? -8.398 -1.103 -10.098 1.00 96.69 169 LEU A C 1
ATOM 1259 O O . LEU A 1 169 ? -8.490 -0.372 -9.111 1.00 96.69 169 LEU A O 1
ATOM 1263 N N . PRO A 1 170 ? -8.103 -0.600 -11.311 1.00 95.62 170 PRO A N 1
ATOM 1264 C CA . PRO A 1 170 ? -7.794 0.817 -11.522 1.00 95.62 170 PRO A CA 1
ATOM 1265 C C . PRO A 1 170 ? -8.888 1.777 -11.038 1.00 95.62 170 PRO A C 1
ATOM 1267 O O . PRO A 1 170 ? -8.592 2.886 -10.611 1.00 95.62 170 PRO A O 1
ATOM 1270 N N . VAL A 1 171 ? -10.154 1.342 -11.047 1.00 94.88 171 VAL A N 1
ATOM 1271 C CA . VAL A 1 171 ? -11.298 2.137 -10.565 1.00 94.88 171 VAL A CA 1
ATOM 1272 C C . VAL A 1 171 ? -11.232 2.458 -9.066 1.00 94.88 171 VAL A C 1
ATOM 1274 O O . VAL A 1 171 ? -11.856 3.417 -8.624 1.00 94.88 171 VAL A O 1
ATOM 1277 N N . SER A 1 172 ? -10.462 1.696 -8.285 1.00 95.31 172 SER A N 1
ATOM 1278 C CA . SER A 1 172 ? -10.232 1.964 -6.861 1.00 95.31 172 SER A CA 1
ATOM 1279 C C . SER A 1 172 ? -9.261 3.125 -6.622 1.00 95.31 172 SER A C 1
ATOM 1281 O O . SER A 1 172 ? -9.064 3.515 -5.474 1.00 95.31 172 SER A O 1
ATOM 1283 N N . ALA A 1 173 ? -8.630 3.664 -7.671 1.00 96.88 173 ALA A N 1
ATOM 1284 C CA . ALA A 1 173 ? -7.645 4.729 -7.565 1.00 96.88 173 ALA A CA 1
ATOM 1285 C C . ALA A 1 173 ? -8.224 6.098 -7.939 1.00 96.88 173 ALA A C 1
ATOM 1287 O O . ALA A 1 173 ? -8.851 6.280 -8.980 1.00 96.88 173 ALA A O 1
ATOM 1288 N N . THR A 1 174 ? -7.924 7.099 -7.116 1.00 96.38 174 THR A N 1
ATOM 1289 C CA . THR A 1 174 ? -8.099 8.517 -7.440 1.00 96.38 174 THR A CA 1
ATOM 1290 C C . THR A 1 174 ? -6.725 9.147 -7.626 1.00 96.38 174 THR A C 1
ATOM 1292 O O . THR A 1 174 ? -5.901 9.145 -6.711 1.00 96.38 174 THR A O 1
ATOM 1295 N N . THR A 1 175 ? -6.460 9.692 -8.812 1.00 92.94 175 THR A N 1
ATOM 1296 C CA . THR A 1 175 ? -5.158 10.275 -9.160 1.00 92.94 175 THR A CA 1
ATOM 1297 C C . THR A 1 175 ? -5.186 11.798 -9.061 1.00 92.94 175 THR A C 1
ATOM 1299 O O . THR A 1 175 ? -6.019 12.443 -9.696 1.00 92.94 175 THR A O 1
ATOM 1302 N N . ASN A 1 176 ? -4.224 12.384 -8.353 1.00 92.19 176 ASN A N 1
ATOM 1303 C CA . ASN A 1 176 ? -3.941 13.816 -8.367 1.00 92.19 176 ASN A CA 1
ATOM 1304 C C . ASN A 1 176 ? -2.528 14.032 -8.920 1.00 92.19 176 ASN A C 1
ATOM 1306 O O . ASN A 1 176 ? -1.565 14.201 -8.171 1.00 92.19 176 ASN A O 1
ATOM 1310 N N . LEU A 1 177 ? -2.405 13.939 -10.247 1.00 88.62 177 LEU A N 1
ATOM 1311 C CA . LEU A 1 177 ? -1.133 14.003 -10.962 1.00 88.62 177 LEU A CA 1
ATOM 1312 C C . LEU A 1 177 ? -1.047 15.288 -11.793 1.00 88.62 177 LEU A C 1
ATOM 1314 O O . LEU A 1 177 ? -1.935 15.597 -12.583 1.00 88.62 177 LEU A O 1
ATOM 1318 N N . VAL A 1 178 ? 0.073 15.993 -11.678 1.00 86.94 178 VAL A N 1
ATOM 1319 C CA . VAL A 1 178 ? 0.465 17.123 -12.520 1.00 86.94 178 VAL A CA 1
ATOM 1320 C C . VAL A 1 178 ? 1.726 16.721 -13.277 1.00 86.94 178 VAL A C 1
ATOM 1322 O O . VAL A 1 178 ? 2.769 16.464 -12.676 1.00 86.94 178 VAL A O 1
ATOM 1325 N N . ASN A 1 179 ? 1.643 16.662 -14.609 1.00 85.31 179 ASN A N 1
ATOM 1326 C CA . ASN A 1 179 ? 2.745 16.232 -15.482 1.00 85.31 179 ASN A CA 1
ATOM 1327 C C . ASN A 1 179 ? 3.315 14.849 -15.099 1.00 85.31 179 ASN A C 1
ATOM 1329 O O . ASN A 1 179 ? 4.528 14.685 -14.975 1.00 85.31 179 ASN A O 1
ATOM 1333 N N . GLY A 1 180 ? 2.435 13.866 -14.867 1.00 84.88 180 GLY A N 1
ATOM 1334 C CA . GLY A 1 180 ? 2.822 12.490 -14.527 1.00 84.88 180 GLY A CA 1
ATOM 1335 C C . GLY A 1 180 ? 3.351 12.306 -13.101 1.00 84.88 180 GLY A C 1
ATOM 1336 O O . GLY A 1 180 ? 3.891 11.250 -12.791 1.00 84.88 180 GLY A O 1
ATOM 1337 N N . ARG A 1 181 ? 3.215 13.309 -12.227 1.00 87.69 181 ARG A N 1
ATOM 1338 C CA . ARG A 1 181 ? 3.708 13.285 -10.844 1.00 87.69 181 ARG A CA 1
ATOM 1339 C C . ARG A 1 181 ? 2.660 13.798 -9.871 1.00 87.69 181 ARG A C 1
ATOM 1341 O O . ARG A 1 181 ? 2.023 14.807 -10.147 1.00 87.69 181 ARG A O 1
ATOM 1348 N N . GLY A 1 182 ? 2.549 13.182 -8.705 1.00 89.75 182 GLY A N 1
ATOM 1349 C CA . GLY A 1 182 ? 1.675 13.659 -7.639 1.00 89.75 182 GLY A CA 1
ATOM 1350 C C . GLY A 1 182 ? 1.308 12.531 -6.696 1.00 89.75 182 GLY A C 1
ATOM 1351 O O . GLY A 1 182 ? 2.175 11.727 -6.362 1.00 89.75 182 GLY A O 1
ATOM 1352 N N . THR A 1 183 ? 0.049 12.464 -6.277 1.00 92.69 183 THR A N 1
ATOM 1353 C CA . THR A 1 183 ? -0.438 11.397 -5.397 1.00 92.69 183 THR A CA 1
ATOM 1354 C C . THR A 1 183 ? -1.469 10.519 -6.085 1.00 92.69 183 THR A C 1
ATOM 1356 O O . THR A 1 183 ? -2.206 10.952 -6.975 1.00 92.69 183 THR A O 1
ATOM 1359 N N . ILE A 1 184 ? -1.524 9.267 -5.650 1.00 95.31 184 ILE A N 1
ATOM 1360 C CA . ILE A 1 184 ? -2.580 8.320 -5.982 1.00 95.31 184 ILE A CA 1
ATOM 1361 C C . ILE A 1 184 ? -3.158 7.826 -4.661 1.00 95.31 184 ILE A C 1
ATOM 1363 O O . ILE A 1 184 ? -2.408 7.405 -3.782 1.00 95.31 184 ILE A O 1
ATOM 1367 N N . THR A 1 185 ? -4.476 7.898 -4.520 1.00 97.62 185 THR A N 1
ATOM 1368 C CA . THR A 1 185 ? -5.210 7.398 -3.354 1.00 97.62 185 THR A CA 1
ATOM 1369 C C . THR A 1 185 ? -6.001 6.166 -3.755 1.00 97.62 185 THR A C 1
ATOM 1371 O O . THR A 1 185 ? -6.781 6.222 -4.702 1.00 97.62 185 THR A O 1
ATOM 1374 N N . LEU A 1 186 ? -5.796 5.068 -3.037 1.00 98.31 186 LEU A N 1
ATOM 1375 C CA . LEU A 1 186 ? -6.462 3.788 -3.231 1.00 98.31 186 LEU A CA 1
ATOM 1376 C C . LEU A 1 186 ? -7.556 3.603 -2.179 1.00 98.31 186 LEU A C 1
ATOM 1378 O O . LEU A 1 186 ? -7.289 3.764 -0.989 1.00 98.31 186 LEU A O 1
ATOM 1382 N N . ASP A 1 187 ? -8.758 3.236 -2.617 1.00 97.81 187 ASP A N 1
ATOM 1383 C CA . ASP A 1 187 ? -9.858 2.812 -1.748 1.00 97.81 187 ASP A CA 1
ATOM 1384 C C . ASP A 1 187 ? -9.662 1.352 -1.308 1.00 97.81 187 ASP A C 1
ATOM 1386 O O . ASP A 1 187 ? -9.642 0.432 -2.131 1.00 97.81 187 ASP A O 1
ATOM 1390 N N . LEU A 1 188 ? -9.518 1.151 0.004 1.00 97.44 188 LEU A N 1
ATOM 1391 C CA . LEU A 1 188 ? -9.320 -0.149 0.648 1.00 97.44 188 LEU A CA 1
ATOM 1392 C C . LEU A 1 188 ? -10.568 -0.659 1.376 1.00 97.44 188 LEU A C 1
ATOM 1394 O O . LEU A 1 188 ? -10.535 -1.761 1.922 1.00 97.44 188 LEU A O 1
ATOM 1398 N N . THR A 1 189 ? -11.674 0.088 1.379 1.00 94.12 189 THR A N 1
ATOM 1399 C CA . THR A 1 189 ? -12.871 -0.246 2.172 1.00 94.12 189 THR A CA 1
ATOM 1400 C C . THR A 1 189 ? -13.425 -1.636 1.848 1.00 94.12 189 THR A C 1
ATOM 1402 O O . THR A 1 189 ? -13.801 -2.391 2.743 1.00 94.12 189 THR A O 1
ATOM 1405 N N . SER A 1 190 ? -13.404 -2.028 0.572 1.00 92.06 190 SER A N 1
ATOM 1406 C CA . SER A 1 190 ? -13.863 -3.351 0.126 1.00 92.06 190 SER A CA 1
ATOM 1407 C C . SER A 1 190 ? -12.935 -4.510 0.518 1.00 92.06 190 SER A C 1
ATOM 1409 O O . SER A 1 190 ? -13.375 -5.662 0.535 1.00 92.06 190 SER A O 1
ATOM 1411 N N . ALA A 1 191 ? -11.677 -4.227 0.872 1.00 92.25 191 ALA A N 1
ATOM 1412 C CA . ALA A 1 191 ? -10.696 -5.244 1.242 1.00 92.25 191 ALA A CA 1
ATOM 1413 C C . ALA A 1 191 ? -10.916 -5.797 2.661 1.00 92.25 191 ALA A C 1
ATOM 1415 O O . ALA A 1 191 ? -10.456 -6.898 2.954 1.00 92.25 191 ALA A O 1
ATOM 1416 N N . ASN A 1 192 ? -11.636 -5.066 3.526 1.00 92.62 192 ASN A N 1
ATOM 1417 C CA . ASN A 1 192 ? -11.960 -5.464 4.905 1.00 92.62 192 ASN A CA 1
ATOM 1418 C C . ASN A 1 192 ? -10.734 -5.910 5.732 1.00 92.62 192 ASN A C 1
ATOM 1420 O O . ASN A 1 192 ? -10.811 -6.847 6.531 1.00 92.62 192 ASN A O 1
ATOM 1424 N N . VAL A 1 193 ? -9.585 -5.256 5.533 1.00 95.44 193 VAL A N 1
ATOM 1425 C CA . VAL A 1 193 ? -8.350 -5.582 6.257 1.00 95.44 193 VAL A CA 1
ATOM 1426 C C . VAL A 1 193 ? -8.353 -4.898 7.615 1.00 95.44 193 VAL A C 1
ATOM 1428 O O . VAL A 1 193 ? -8.393 -3.671 7.699 1.00 95.44 193 VAL A O 1
ATOM 1431 N N . VAL A 1 194 ? -8.267 -5.703 8.674 1.00 96.00 194 VAL A N 1
ATOM 1432 C CA . VAL A 1 194 ? -8.159 -5.234 10.057 1.00 96.00 194 VAL A CA 1
ATOM 1433 C C . VAL A 1 194 ? -6.761 -5.522 10.586 1.00 96.00 194 VAL A C 1
ATOM 1435 O O . VAL A 1 194 ? -6.317 -6.670 10.584 1.00 96.00 194 VAL A O 1
ATOM 1438 N N . LEU A 1 195 ? -6.084 -4.486 11.073 1.00 96.75 195 LEU A N 1
ATOM 1439 C CA . LEU A 1 195 ? -4.797 -4.593 11.749 1.00 96.75 195 LEU A CA 1
ATOM 1440 C C . LEU A 1 195 ? -4.991 -4.478 13.260 1.00 96.75 195 LEU A C 1
ATOM 1442 O O . LEU A 1 195 ? -5.750 -3.634 13.734 1.00 96.75 195 LEU A O 1
ATOM 1446 N N . ALA A 1 196 ? -4.297 -5.327 14.011 1.00 96.19 196 ALA A N 1
ATOM 1447 C CA . ALA A 1 196 ? -4.202 -5.231 15.464 1.00 96.19 196 ALA A CA 1
ATOM 1448 C C . ALA A 1 196 ? -3.102 -4.221 15.858 1.00 96.19 196 ALA A C 1
ATOM 1450 O O . ALA A 1 196 ? -2.288 -3.861 15.010 1.00 96.19 196 ALA A O 1
ATOM 1451 N N . PRO A 1 197 ? -3.017 -3.785 17.130 1.00 96.00 197 PRO A N 1
ATOM 1452 C CA . PRO A 1 197 ? -1.889 -2.985 17.598 1.00 96.00 197 PRO A CA 1
ATOM 1453 C C . PRO A 1 197 ? -0.551 -3.659 17.273 1.00 96.00 197 PRO A C 1
ATOM 1455 O O . PRO A 1 197 ? -0.364 -4.844 17.562 1.00 96.00 197 PRO A O 1
ATOM 1458 N N . GLY A 1 198 ? 0.384 -2.910 16.694 1.00 96.25 198 GLY A N 1
ATOM 1459 C CA . GLY A 1 198 ? 1.660 -3.454 16.247 1.00 96.25 198 GLY A CA 1
ATOM 1460 C C . GLY A 1 198 ? 2.407 -2.549 15.275 1.00 96.25 198 GLY A C 1
ATOM 1461 O O . GLY A 1 198 ? 1.923 -1.488 14.880 1.00 96.25 198 GLY A O 1
ATOM 1462 N N . THR A 1 199 ? 3.605 -2.993 14.902 1.00 95.62 199 THR A N 1
ATOM 1463 C CA . THR A 1 199 ? 4.424 -2.390 13.847 1.00 95.62 199 THR A CA 1
ATOM 1464 C C . THR A 1 199 ? 4.287 -3.223 12.583 1.00 95.62 199 THR A C 1
ATOM 1466 O O . THR A 1 199 ? 4.349 -4.451 12.642 1.00 95.62 199 THR A O 1
ATOM 1469 N N . TYR A 1 200 ? 4.131 -2.556 11.449 1.00 96.88 200 TYR A N 1
ATOM 1470 C CA . TYR A 1 200 ? 3.964 -3.168 10.135 1.00 96.88 200 TYR A CA 1
ATOM 1471 C C . TYR A 1 200 ? 4.787 -2.402 9.110 1.00 96.88 200 TYR A C 1
ATOM 1473 O O . TYR A 1 200 ? 5.170 -1.264 9.361 1.00 96.88 200 TYR A O 1
ATOM 1481 N N . SER A 1 201 ? 5.011 -2.998 7.942 1.00 96.31 201 SER A N 1
ATOM 1482 C CA . SER A 1 201 ? 5.455 -2.261 6.759 1.00 96.31 201 SER A CA 1
ATOM 1483 C C . SER A 1 201 ? 4.433 -2.381 5.644 1.00 96.31 201 SER A C 1
ATOM 1485 O O . SER A 1 201 ? 3.887 -3.457 5.430 1.00 96.31 201 SER A O 1
ATOM 1487 N N . ILE A 1 202 ? 4.171 -1.295 4.930 1.00 97.50 202 ILE A N 1
ATOM 1488 C CA . ILE A 1 202 ? 3.203 -1.236 3.834 1.00 97.50 202 ILE A CA 1
ATOM 1489 C C . ILE A 1 202 ? 3.873 -0.711 2.574 1.00 97.50 202 ILE A C 1
ATOM 1491 O O . ILE A 1 202 ? 4.736 0.159 2.638 1.00 97.50 202 ILE A O 1
ATOM 1495 N N . GLY A 1 203 ? 3.458 -1.223 1.423 1.00 97.00 203 GLY A N 1
ATOM 1496 C CA . GLY A 1 203 ? 3.819 -0.670 0.127 1.00 97.00 203 GLY A CA 1
ATOM 1497 C C . GLY A 1 203 ? 2.775 -0.984 -0.925 1.00 97.00 203 GLY A C 1
ATOM 1498 O O . GLY A 1 203 ? 1.785 -1.670 -0.666 1.00 97.00 203 GLY A O 1
ATOM 1499 N N . VAL A 1 204 ? 3.023 -0.493 -2.133 1.00 98.19 204 VAL A N 1
ATOM 1500 C CA . VAL A 1 204 ? 2.147 -0.714 -3.285 1.00 98.19 204 VAL A CA 1
ATOM 1501 C C . VAL A 1 204 ? 2.952 -1.011 -4.535 1.00 98.19 204 VAL A C 1
ATOM 1503 O O . VAL A 1 204 ? 3.873 -0.261 -4.856 1.00 98.19 204 VAL A O 1
ATOM 1506 N N . THR A 1 205 ? 2.582 -2.053 -5.273 1.00 97.25 205 THR A N 1
ATOM 1507 C CA . THR A 1 205 ? 2.987 -2.213 -6.673 1.00 97.25 205 THR A CA 1
ATOM 1508 C C . THR A 1 205 ? 1.871 -1.750 -7.593 1.00 97.25 205 THR A C 1
ATOM 1510 O O . THR A 1 205 ? 0.684 -1.915 -7.308 1.00 97.25 205 THR A O 1
ATOM 1513 N N . THR A 1 206 ? 2.253 -1.144 -8.708 1.00 96.56 206 THR A N 1
ATOM 1514 C CA . THR A 1 206 ? 1.328 -0.848 -9.806 1.00 96.56 206 THR A CA 1
ATOM 1515 C C . THR A 1 206 ? 1.541 -1.884 -10.897 1.00 96.56 206 THR A C 1
ATOM 1517 O O . THR A 1 206 ? 2.682 -2.075 -11.312 1.00 96.56 206 THR A O 1
ATOM 1520 N N . SER A 1 207 ? 0.478 -2.529 -11.371 1.00 95.50 207 SER A N 1
ATOM 1521 C CA . SER A 1 207 ? 0.561 -3.465 -12.494 1.00 95.50 207 SER A CA 1
ATOM 1522 C C . SER A 1 207 ? 0.544 -2.677 -13.799 1.00 95.50 207 SER A C 1
ATOM 1524 O O . SER A 1 207 ? -0.478 -2.104 -14.202 1.00 95.50 207 SER A O 1
ATOM 1526 N N . LEU A 1 208 ? 1.711 -2.596 -14.430 1.00 93.00 208 LEU A N 1
ATOM 1527 C CA . LEU A 1 208 ? 1.961 -1.776 -15.609 1.00 93.00 208 LEU A CA 1
ATOM 1528 C C . LEU A 1 208 ? 3.028 -2.463 -16.459 1.00 93.00 208 LEU A C 1
ATOM 1530 O O . LEU A 1 208 ? 4.144 -2.690 -15.996 1.00 93.00 208 LEU A O 1
ATOM 1534 N N . SER A 1 209 ? 2.696 -2.798 -17.702 1.00 91.12 209 SER A N 1
ATOM 1535 C CA . SER A 1 209 ? 3.636 -3.503 -18.573 1.00 91.12 209 SER A CA 1
ATOM 1536 C C . SER A 1 209 ? 4.742 -2.586 -19.092 1.00 91.12 209 SER A C 1
ATOM 1538 O O . SER A 1 209 ? 4.518 -1.414 -19.398 1.00 91.12 209 SER A O 1
ATOM 1540 N N . PHE A 1 210 ? 5.947 -3.134 -19.245 1.00 88.25 210 PHE A N 1
ATOM 1541 C CA . PHE A 1 210 ? 7.059 -2.443 -19.882 1.00 88.25 210 PHE A CA 1
ATOM 1542 C C . PHE A 1 210 ? 6.819 -2.322 -21.387 1.00 88.25 210 PHE A C 1
ATOM 1544 O O . PHE A 1 210 ? 6.993 -1.252 -21.961 1.00 88.25 210 PHE A O 1
ATOM 1551 N N . SER A 1 211 ? 6.402 -3.394 -22.057 1.00 84.38 211 SER A N 1
ATOM 1552 C CA . SER A 1 211 ? 6.032 -3.335 -23.474 1.00 84.38 211 SER A CA 1
ATOM 1553 C C . SER A 1 211 ? 4.618 -2.762 -23.669 1.00 84.38 211 SER A C 1
ATOM 1555 O O . SER A 1 211 ? 3.718 -3.124 -22.911 1.00 84.38 211 SER A O 1
ATOM 1557 N N . PRO A 1 212 ? 4.371 -1.916 -24.692 1.00 78.00 212 PRO A N 1
ATOM 1558 C CA . PRO A 1 212 ? 5.308 -1.446 -25.724 1.00 78.00 212 PRO A CA 1
ATOM 1559 C C . PRO A 1 212 ? 6.019 -0.121 -25.390 1.00 78.00 212 PRO A C 1
ATOM 1561 O O . PRO A 1 212 ? 6.878 0.322 -26.149 1.00 78.00 212 PRO A O 1
ATOM 1564 N N . ASN A 1 213 ? 5.656 0.537 -24.289 1.00 76.56 213 ASN A N 1
ATOM 1565 C CA . ASN A 1 213 ? 5.926 1.965 -24.085 1.00 76.56 213 ASN A CA 1
ATOM 1566 C C . ASN A 1 213 ? 7.081 2.269 -23.108 1.00 76.56 213 ASN A C 1
ATOM 1568 O O . ASN A 1 213 ? 7.369 3.432 -22.828 1.00 76.56 213 ASN A O 1
ATOM 1572 N N . GLY A 1 214 ? 7.750 1.241 -22.584 1.00 80.56 214 GLY A N 1
ATOM 1573 C CA . GLY A 1 214 ? 8.808 1.341 -21.577 1.00 80.56 214 GLY A CA 1
ATOM 1574 C C . GLY A 1 214 ? 8.331 1.961 -20.264 1.00 80.56 214 GLY A C 1
ATOM 1575 O O . GLY A 1 214 ? 9.091 2.688 -19.617 1.00 80.56 214 GLY A O 1
ATOM 1576 N N . GLU A 1 215 ? 7.061 1.768 -19.910 1.00 84.00 215 GLU A N 1
ATOM 1577 C CA . GLU A 1 215 ? 6.402 2.533 -18.854 1.00 84.00 215 GLU A CA 1
ATOM 1578 C C . GLU A 1 215 ? 6.828 2.078 -17.466 1.00 84.00 215 GLU A C 1
ATOM 1580 O O . GLU A 1 215 ? 6.959 0.888 -17.176 1.00 84.00 215 GLU A O 1
ATOM 1585 N N . ARG A 1 216 ? 7.098 3.068 -16.613 1.00 84.88 216 ARG A N 1
ATOM 1586 C CA . ARG A 1 216 ? 7.586 2.866 -15.258 1.00 84.88 216 ARG A CA 1
ATOM 1587 C C . ARG A 1 216 ? 6.939 3.818 -14.277 1.00 84.88 216 ARG A C 1
ATOM 1589 O O . ARG A 1 216 ? 6.778 5.004 -14.582 1.00 84.88 216 ARG A O 1
ATOM 1596 N N . ILE A 1 217 ? 6.672 3.304 -13.085 1.00 88.88 217 ILE A N 1
ATOM 1597 C CA . ILE A 1 217 ? 6.277 4.094 -11.925 1.00 88.88 217 ILE A CA 1
ATOM 1598 C C . ILE A 1 217 ? 7.337 4.011 -10.828 1.00 88.88 217 ILE A C 1
ATOM 1600 O O . ILE A 1 217 ? 7.925 2.959 -10.565 1.00 88.88 217 ILE A O 1
ATOM 1604 N N . PHE A 1 218 ? 7.556 5.140 -10.167 1.00 88.94 218 PHE A N 1
ATOM 1605 C CA . PHE A 1 218 ? 8.391 5.233 -8.982 1.00 88.94 218 PHE A CA 1
ATOM 1606 C C . PHE A 1 218 ? 7.563 5.773 -7.822 1.00 88.94 218 PHE A C 1
ATOM 1608 O O . PHE A 1 218 ? 6.899 6.805 -7.958 1.00 88.94 218 PHE A O 1
ATOM 1615 N N . ASN A 1 219 ? 7.651 5.102 -6.677 1.00 88.75 219 ASN A N 1
ATOM 1616 C CA . ASN A 1 219 ? 7.125 5.614 -5.423 1.00 88.75 219 ASN A CA 1
ATOM 1617 C C . ASN A 1 219 ? 8.096 6.669 -4.894 1.00 88.75 219 ASN A C 1
ATOM 1619 O O . ASN A 1 219 ? 9.292 6.409 -4.738 1.00 88.75 219 ASN A O 1
ATOM 1623 N N . LEU A 1 220 ? 7.582 7.877 -4.682 1.00 86.81 220 LEU A N 1
ATOM 1624 C CA . LEU A 1 220 ? 8.372 9.029 -4.264 1.00 86.81 220 LEU A CA 1
ATOM 1625 C C . LEU A 1 220 ? 8.820 8.886 -2.812 1.00 86.81 220 LEU A C 1
ATOM 1627 O O . LEU A 1 220 ? 8.113 8.316 -1.980 1.00 86.81 220 LEU A O 1
ATOM 1631 N N . PHE A 1 221 ? 9.970 9.471 -2.499 1.00 86.06 221 PHE A N 1
ATOM 1632 C CA . PHE A 1 221 ? 10.423 9.591 -1.119 1.00 86.06 221 PHE A CA 1
ATOM 1633 C C . PHE A 1 221 ? 9.640 10.693 -0.385 1.00 86.06 221 PHE A C 1
ATOM 1635 O O . PHE A 1 221 ? 9.294 11.736 -0.958 1.00 86.06 221 PHE A O 1
ATOM 1642 N N . GLY A 1 222 ? 9.310 10.434 0.877 1.00 74.25 222 GLY A N 1
ATOM 1643 C CA . GLY A 1 222 ? 8.623 11.365 1.769 1.00 74.25 222 GLY A CA 1
ATOM 1644 C C . GLY A 1 222 ? 9.562 12.451 2.300 1.00 74.25 222 GLY A C 1
ATOM 1645 O O . GLY A 1 222 ? 10.765 12.464 2.021 1.00 74.25 222 GLY A O 1
ATOM 1646 N N . ALA A 1 223 ? 9.024 13.386 3.084 1.00 64.44 223 ALA A N 1
ATOM 1647 C CA . ALA A 1 223 ? 9.871 14.297 3.854 1.00 64.44 223 ALA A CA 1
ATOM 1648 C C . ALA A 1 223 ? 10.572 13.533 4.988 1.00 64.44 223 ALA A C 1
ATOM 1650 O O . ALA A 1 223 ? 9.990 12.644 5.599 1.00 64.44 223 ALA A O 1
ATOM 1651 N N . GLN A 1 224 ? 11.795 13.942 5.341 1.00 59.22 224 GLN A N 1
ATOM 1652 C CA . GLN A 1 224 ? 12.564 13.381 6.469 1.00 59.22 224 GLN A CA 1
ATOM 1653 C C . GLN A 1 224 ? 11.945 13.640 7.863 1.00 59.22 224 GLN A C 1
ATOM 1655 O O . GLN A 1 224 ? 12.583 13.391 8.885 1.00 59.22 224 GLN A O 1
ATOM 1660 N N . ALA A 1 225 ? 10.734 14.191 7.943 1.00 43.59 225 ALA A N 1
ATOM 1661 C CA . ALA A 1 225 ? 10.111 14.547 9.208 1.00 43.59 225 ALA A CA 1
ATOM 1662 C C . ALA A 1 225 ? 9.345 13.347 9.787 1.00 43.59 225 ALA A C 1
ATOM 1664 O O . ALA A 1 225 ? 8.154 13.195 9.548 1.00 43.59 225 ALA A O 1
ATOM 1665 N N . GLY A 1 226 ? 10.041 12.526 10.579 1.00 49.69 226 GLY A N 1
ATOM 1666 C CA . GLY A 1 226 ? 9.450 11.414 11.334 1.00 49.69 226 GLY A CA 1
ATOM 1667 C C . GLY A 1 226 ? 9.391 10.098 10.549 1.00 49.69 226 GLY A C 1
ATOM 1668 O O . GLY A 1 226 ? 9.056 10.076 9.370 1.00 49.69 226 GLY A O 1
ATOM 1669 N N . GLY A 1 227 ? 9.744 8.996 11.215 1.00 51.66 227 GLY A N 1
ATOM 1670 C CA . GLY A 1 227 ? 10.009 7.690 10.592 1.00 51.66 227 GLY A CA 1
ATOM 1671 C C . GLY A 1 227 ? 11.514 7.465 10.481 1.00 51.66 227 GLY A C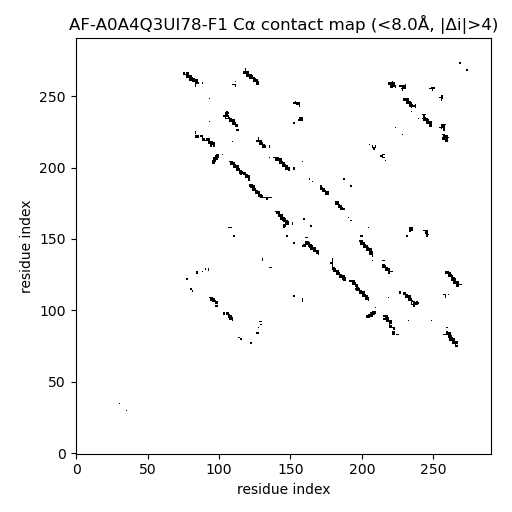 1
ATOM 1672 O O . GLY A 1 227 ? 12.247 8.378 10.103 1.00 51.66 227 GLY A O 1
ATOM 1673 N N . GLY A 1 228 ? 11.990 6.300 10.911 1.00 63.44 228 GLY A N 1
ATOM 1674 C CA . GLY A 1 228 ? 13.393 6.007 11.213 1.00 63.44 228 GLY A CA 1
ATOM 1675 C C . GLY A 1 228 ? 14.339 5.945 10.014 1.00 63.44 228 GLY A C 1
ATOM 1676 O O . GLY A 1 228 ? 15.401 5.341 10.156 1.00 63.44 228 GLY A O 1
ATOM 1677 N N . ASN A 1 229 ? 13.995 6.554 8.870 1.00 74.81 229 ASN A N 1
ATOM 1678 C CA . ASN A 1 229 ? 14.728 6.445 7.611 1.00 74.81 229 ASN A CA 1
ATOM 1679 C C . ASN A 1 229 ? 14.891 4.969 7.230 1.00 74.81 229 ASN A C 1
ATOM 1681 O O . ASN A 1 229 ? 16.001 4.458 7.092 1.00 74.81 229 ASN A O 1
ATOM 1685 N N . ASN A 1 230 ? 13.777 4.255 7.153 1.00 84.56 230 ASN A N 1
ATOM 1686 C CA . ASN A 1 230 ? 13.741 2.795 7.154 1.00 84.56 230 ASN A CA 1
ATOM 1687 C C . ASN A 1 230 ? 12.850 2.198 6.066 1.00 84.56 230 ASN A C 1
ATOM 1689 O O . ASN A 1 230 ? 12.611 0.986 6.085 1.00 84.56 230 ASN A O 1
ATOM 1693 N N . GLY A 1 231 ? 12.483 3.000 5.065 1.00 89.56 231 GLY A N 1
ATOM 1694 C CA . GLY A 1 231 ? 11.915 2.501 3.827 1.00 89.56 231 GLY A CA 1
ATOM 1695 C C . GLY A 1 231 ? 12.801 1.407 3.232 1.00 89.56 231 GLY A C 1
ATOM 1696 O O . GLY A 1 231 ? 14.038 1.478 3.260 1.00 89.56 231 GLY A O 1
ATOM 1697 N N . ARG A 1 232 ? 12.167 0.358 2.712 1.00 92.38 232 ARG A N 1
ATOM 1698 C CA . ARG A 1 232 ? 12.839 -0.810 2.138 1.00 92.38 232 ARG A CA 1
ATOM 1699 C C . ARG A 1 232 ? 12.404 -1.055 0.702 1.00 92.38 232 ARG A C 1
ATOM 1701 O O . ARG A 1 232 ? 11.306 -0.694 0.292 1.00 92.38 232 ARG A O 1
ATOM 1708 N N . PHE A 1 233 ? 13.294 -1.671 -0.061 1.00 93.50 233 PHE A N 1
ATOM 1709 C CA . PHE A 1 233 ? 13.084 -2.072 -1.441 1.00 93.50 233 PHE A CA 1
ATOM 1710 C C . PHE A 1 233 ? 13.213 -3.584 -1.549 1.00 93.50 233 PHE A C 1
ATOM 1712 O O . PHE A 1 233 ? 14.257 -4.147 -1.207 1.00 93.50 233 PHE A O 1
ATOM 1719 N N . ILE A 1 234 ? 12.150 -4.229 -2.015 1.00 94.69 234 ILE A N 1
ATOM 1720 C CA . ILE A 1 234 ? 12.090 -5.668 -2.255 1.00 94.69 234 ILE A CA 1
ATOM 1721 C C . ILE A 1 234 ? 11.996 -5.867 -3.761 1.00 94.69 234 ILE A C 1
ATOM 1723 O O . ILE A 1 234 ? 11.098 -5.324 -4.395 1.00 94.69 234 ILE A O 1
ATOM 1727 N N . ASN A 1 235 ? 12.907 -6.642 -4.334 1.00 93.81 235 ASN A N 1
ATOM 1728 C CA . ASN A 1 235 ? 12.978 -6.903 -5.769 1.00 93.81 235 ASN A CA 1
ATOM 1729 C C . ASN A 1 235 ? 13.318 -8.383 -6.007 1.00 93.81 235 ASN A C 1
ATOM 1731 O O . ASN A 1 235 ? 14.460 -8.701 -6.339 1.00 93.81 235 ASN A O 1
ATOM 1735 N N . PRO A 1 236 ? 12.350 -9.300 -5.833 1.00 93.94 236 PRO A N 1
ATOM 1736 C CA . PRO A 1 236 ? 12.578 -10.749 -5.779 1.00 93.94 236 PRO A CA 1
ATOM 1737 C C . PRO A 1 236 ? 13.439 -11.300 -6.918 1.00 93.94 236 PRO A C 1
ATOM 1739 O O . PRO A 1 236 ? 14.291 -12.164 -6.717 1.00 93.94 236 PRO A O 1
ATOM 1742 N N . GLY A 1 237 ? 13.242 -10.764 -8.120 1.00 91.25 237 GLY A N 1
ATOM 1743 C CA . GLY A 1 237 ? 13.956 -11.170 -9.321 1.00 91.25 237 GLY A CA 1
ATOM 1744 C C . GLY A 1 237 ? 15.374 -10.614 -9.479 1.00 91.25 237 GLY A C 1
ATOM 1745 O O . GLY A 1 237 ? 16.108 -11.041 -10.369 1.00 91.25 237 GLY A O 1
ATOM 1746 N N . GLY A 1 238 ? 15.786 -9.662 -8.638 1.00 90.56 238 GLY A N 1
ATOM 1747 C CA . GLY A 1 238 ? 17.132 -9.090 -8.646 1.00 90.56 238 GLY A CA 1
ATOM 1748 C C . GLY A 1 238 ? 17.457 -8.179 -9.839 1.00 90.56 238 GLY A C 1
ATOM 1749 O O . GLY A 1 238 ? 18.602 -7.744 -9.964 1.00 90.56 238 GLY A O 1
ATOM 1750 N N . GLY A 1 239 ? 16.487 -7.833 -10.691 1.00 89.81 239 GLY A N 1
ATOM 1751 C CA . GLY A 1 239 ? 16.690 -7.109 -11.957 1.00 89.81 239 GLY A CA 1
ATOM 1752 C C . GLY A 1 239 ? 17.294 -5.704 -11.837 1.00 89.81 239 GLY A C 1
ATOM 1753 O O . GLY A 1 239 ? 17.769 -5.154 -12.826 1.00 89.81 239 GLY A O 1
ATOM 1754 N N . PHE A 1 240 ? 17.344 -5.141 -10.627 1.00 88.06 240 PHE A N 1
ATOM 1755 C CA . PHE A 1 240 ? 17.949 -3.835 -10.334 1.00 88.06 240 PHE A CA 1
ATOM 1756 C C . PHE A 1 240 ? 19.380 -3.909 -9.777 1.00 88.06 240 PHE A C 1
ATOM 1758 O O . PHE A 1 240 ? 19.946 -2.880 -9.420 1.00 88.06 240 PHE A O 1
ATOM 1765 N N . GLY A 1 241 ? 19.984 -5.101 -9.693 1.00 86.31 241 GLY A N 1
ATOM 1766 C CA . GLY A 1 241 ? 21.408 -5.256 -9.357 1.00 86.31 241 GLY A CA 1
ATOM 1767 C C . GLY A 1 241 ? 21.778 -4.996 -7.892 1.00 86.31 241 GLY A C 1
ATOM 1768 O O . GLY A 1 241 ? 22.959 -4.891 -7.575 1.00 86.31 241 GLY A O 1
ATOM 1769 N N . VAL A 1 242 ? 20.789 -4.908 -7.001 1.00 82.44 242 VAL A N 1
ATOM 1770 C CA . VAL A 1 242 ? 20.978 -4.652 -5.560 1.00 82.44 242 VAL A CA 1
ATOM 1771 C C . VAL A 1 242 ? 20.797 -5.913 -4.687 1.00 82.44 242 VAL A C 1
ATOM 1773 O O . VAL A 1 242 ? 21.016 -5.888 -3.483 1.00 82.44 242 VAL A O 1
ATOM 1776 N N . GLY A 1 243 ? 20.516 -7.061 -5.313 1.00 84.81 243 GLY A N 1
ATOM 1777 C CA . GLY A 1 243 ? 20.174 -8.330 -4.652 1.00 84.81 243 GLY A CA 1
ATOM 1778 C C . GLY A 1 243 ? 18.675 -8.633 -4.768 1.00 84.81 243 GLY A C 1
ATOM 1779 O O . GLY A 1 243 ? 17.957 -7.775 -5.262 1.00 84.81 243 GLY A O 1
ATOM 1780 N N . PRO A 1 244 ? 18.204 -9.842 -4.404 1.00 87.56 244 PRO A N 1
ATOM 1781 C CA . PRO A 1 244 ? 16.790 -10.223 -4.535 1.00 87.56 244 PRO A CA 1
ATOM 1782 C C . PRO A 1 244 ? 15.934 -9.939 -3.287 1.00 87.56 244 PRO A C 1
ATOM 1784 O O . PRO A 1 244 ? 14.707 -9.990 -3.331 1.00 87.56 244 PRO A O 1
ATOM 1787 N N . ASN A 1 245 ? 16.580 -9.686 -2.149 1.00 88.81 245 ASN A N 1
ATOM 1788 C CA . ASN A 1 245 ? 15.915 -9.582 -0.855 1.00 88.81 245 ASN A CA 1
ATOM 1789 C C . ASN A 1 245 ? 15.645 -8.126 -0.478 1.00 88.81 245 ASN A C 1
ATOM 1791 O O . ASN A 1 245 ? 16.266 -7.195 -0.987 1.00 88.81 245 ASN A O 1
ATOM 1795 N N . SER A 1 246 ? 14.765 -7.954 0.500 1.00 91.12 246 SER A N 1
ATOM 1796 C CA . SER A 1 246 ? 14.463 -6.672 1.114 1.00 91.12 246 SER A CA 1
ATOM 1797 C C . SER A 1 246 ? 15.721 -5.959 1.637 1.00 91.12 246 SER A C 1
ATOM 1799 O O . SER A 1 246 ? 16.447 -6.488 2.486 1.00 91.12 246 SER A O 1
ATOM 1801 N N . GLN A 1 247 ? 15.933 -4.720 1.201 1.00 90.69 247 GLN A N 1
ATOM 1802 C CA . GLN A 1 247 ? 17.071 -3.874 1.585 1.00 90.69 247 GLN A CA 1
ATOM 1803 C C . GLN A 1 247 ? 16.635 -2.455 1.940 1.00 90.69 247 GLN A C 1
ATOM 1805 O O . GLN A 1 247 ? 15.590 -2.008 1.486 1.00 90.69 247 GLN A O 1
ATOM 1810 N N . ILE A 1 248 ? 17.433 -1.726 2.721 1.00 88.81 248 ILE A N 1
ATOM 1811 C CA . ILE A 1 248 ? 17.148 -0.315 3.015 1.00 88.81 248 ILE A CA 1
ATOM 1812 C C . ILE A 1 248 ? 17.236 0.504 1.723 1.00 88.81 248 ILE A C 1
ATOM 1814 O O . ILE A 1 248 ? 18.217 0.404 0.985 1.00 88.81 248 ILE A O 1
ATOM 1818 N N . VAL A 1 249 ? 16.226 1.336 1.467 1.00 83.06 249 VAL A N 1
ATOM 1819 C CA . VAL A 1 249 ? 16.272 2.328 0.393 1.00 83.06 249 VAL A CA 1
ATOM 1820 C C . VAL A 1 249 ? 17.244 3.415 0.821 1.00 83.06 249 VAL A C 1
ATOM 1822 O O . VAL A 1 249 ? 16.950 4.194 1.724 1.00 83.06 249 VAL A O 1
ATOM 1825 N N . ALA A 1 250 ? 18.408 3.469 0.185 1.00 73.00 250 ALA A N 1
ATOM 1826 C CA . ALA A 1 250 ? 19.377 4.522 0.437 1.00 73.00 250 ALA A CA 1
ATOM 1827 C C . ALA A 1 250 ? 19.086 5.752 -0.435 1.00 73.00 250 ALA A C 1
ATOM 1829 O O . ALA A 1 250 ? 18.850 5.651 -1.640 1.00 73.00 250 ALA A O 1
ATOM 1830 N N . SER A 1 251 ? 19.162 6.933 0.167 1.00 63.91 251 SER A N 1
ATOM 1831 C CA . SER A 1 251 ? 19.291 8.199 -0.537 1.00 63.91 251 SER A CA 1
ATOM 1832 C C . SER A 1 251 ? 20.634 8.261 -1.275 1.00 63.91 251 SER A C 1
ATOM 1834 O O . SER A 1 251 ? 21.561 7.486 -1.025 1.00 63.91 251 SER A O 1
ATOM 1836 N N . THR A 1 252 ? 20.805 9.282 -2.112 1.00 56.47 252 THR A N 1
ATOM 1837 C CA . THR A 1 252 ? 22.105 9.619 -2.715 1.00 56.47 252 THR A CA 1
ATOM 1838 C C . THR A 1 252 ? 23.201 9.937 -1.687 1.00 56.47 252 THR A C 1
ATOM 1840 O O . THR A 1 252 ? 24.373 9.979 -2.052 1.00 56.47 252 THR A O 1
ATOM 1843 N N . THR A 1 253 ? 22.852 10.143 -0.411 1.00 52.38 253 THR A N 1
ATOM 1844 C CA . THR A 1 253 ? 23.795 10.358 0.698 1.00 52.38 253 THR A CA 1
ATOM 1845 C C . THR A 1 253 ? 24.068 9.092 1.519 1.00 52.38 253 THR A C 1
ATOM 1847 O O . THR A 1 253 ? 24.748 9.169 2.542 1.00 52.38 253 THR A O 1
ATOM 1850 N N . GLY A 1 254 ? 23.561 7.929 1.089 1.00 61.53 254 GLY A N 1
ATOM 1851 C CA . GLY A 1 254 ? 23.763 6.643 1.765 1.00 61.53 254 GLY A CA 1
ATOM 1852 C C . GLY A 1 254 ? 22.952 6.470 3.053 1.00 61.53 254 GLY A C 1
ATOM 1853 O O . GLY A 1 254 ? 23.168 5.507 3.782 1.00 61.53 254 GLY A O 1
ATOM 1854 N N . GLN A 1 255 ? 22.040 7.398 3.346 1.00 67.75 255 GLN A N 1
ATOM 1855 C CA . GLN A 1 255 ? 21.121 7.319 4.482 1.00 67.75 255 GLN A CA 1
ATOM 1856 C C . GLN A 1 255 ? 19.814 6.679 4.038 1.00 67.75 255 GLN A C 1
ATOM 1858 O O . GLN A 1 255 ? 19.418 6.856 2.891 1.00 67.75 255 GLN A O 1
ATOM 1863 N N . GLY A 1 256 ? 19.125 5.971 4.929 1.00 77.56 256 GLY A N 1
ATOM 1864 C CA . GLY A 1 256 ? 17.792 5.482 4.603 1.00 77.56 256 GLY A CA 1
ATOM 1865 C C . GLY A 1 256 ? 16.809 6.626 4.308 1.00 77.56 256 GLY A C 1
ATOM 1866 O O . GLY A 1 256 ? 17.053 7.782 4.675 1.00 77.56 256 GLY A O 1
ATOM 1867 N N . VAL A 1 257 ? 15.708 6.323 3.628 1.00 85.06 257 VAL A N 1
ATOM 1868 C CA . VAL A 1 257 ? 14.648 7.294 3.318 1.00 85.06 257 VAL A CA 1
ATOM 1869 C C . VAL A 1 257 ? 13.294 6.757 3.736 1.00 85.06 257 VAL A C 1
ATOM 1871 O O . VAL A 1 257 ? 13.084 5.547 3.745 1.00 85.06 257 VAL A O 1
ATOM 1874 N N . ASN A 1 258 ? 12.379 7.673 4.032 1.00 87.44 258 ASN A N 1
ATOM 1875 C CA . ASN A 1 258 ? 10.967 7.353 4.177 1.00 87.44 258 ASN A CA 1
ATOM 1876 C C . ASN A 1 258 ? 10.266 7.476 2.820 1.00 87.44 258 ASN A C 1
ATOM 1878 O O . ASN A 1 258 ? 10.711 8.228 1.942 1.00 87.44 258 ASN A O 1
ATOM 1882 N N . LEU A 1 259 ? 9.161 6.765 2.642 1.00 89.75 259 LEU A N 1
ATOM 1883 C CA . LEU A 1 259 ? 8.326 6.836 1.451 1.00 89.75 259 LEU A CA 1
ATOM 1884 C C . LEU A 1 259 ? 7.202 7.853 1.635 1.00 89.75 259 LEU A C 1
ATOM 1886 O O . LEU A 1 259 ? 6.796 8.201 2.736 1.00 89.75 259 LEU A O 1
ATOM 1890 N N . ASN A 1 260 ? 6.724 8.400 0.521 1.00 91.31 260 ASN A N 1
ATOM 1891 C CA . ASN A 1 260 ? 5.706 9.441 0.521 1.00 91.31 260 ASN A CA 1
ATOM 1892 C C . ASN A 1 260 ? 4.316 8.816 0.689 1.00 91.31 260 ASN A C 1
ATOM 1894 O O . ASN A 1 260 ? 3.544 8.783 -0.270 1.00 91.31 260 ASN A O 1
ATOM 1898 N N . TYR A 1 261 ? 4.036 8.249 1.861 1.00 93.44 261 TYR A N 1
ATOM 1899 C CA . TYR A 1 261 ? 2.854 7.429 2.127 1.00 93.44 261 TYR A CA 1
ATOM 1900 C C . TYR A 1 261 ? 1.928 8.044 3.169 1.00 93.44 261 TYR A C 1
ATOM 1902 O O . TYR A 1 261 ? 2.355 8.761 4.067 1.00 93.44 261 TYR A O 1
ATOM 1910 N N . LYS A 1 262 ? 0.640 7.731 3.058 1.00 94.62 262 LYS A N 1
ATOM 1911 C CA . LYS A 1 262 ? -0.373 8.005 4.071 1.00 94.62 262 LYS A CA 1
ATOM 1912 C C . LYS A 1 262 ? -1.388 6.871 4.105 1.00 94.62 262 LYS A C 1
ATOM 1914 O O . LYS A 1 262 ? -1.839 6.417 3.056 1.00 94.62 262 LYS A O 1
ATOM 1919 N N . LEU A 1 263 ? -1.772 6.446 5.301 1.00 96.56 263 LEU A N 1
ATOM 1920 C CA . LEU A 1 263 ? -2.776 5.413 5.541 1.00 96.56 263 LEU A CA 1
ATOM 1921 C C . LEU A 1 263 ? -3.892 5.991 6.408 1.00 96.56 263 LEU A C 1
ATOM 1923 O O . LEU A 1 263 ? -3.636 6.546 7.480 1.00 96.56 263 LEU A O 1
ATOM 1927 N N . GLU A 1 264 ? -5.125 5.833 5.944 1.00 97.06 264 GLU A N 1
ATOM 1928 C CA . GLU A 1 264 ? -6.328 6.149 6.706 1.00 97.06 264 GLU A CA 1
ATOM 1929 C C . GLU A 1 264 ? -7.063 4.861 7.067 1.00 97.06 264 GLU A C 1
ATOM 1931 O O . GLU A 1 264 ? -7.063 3.878 6.314 1.00 97.06 264 GLU A O 1
ATOM 1936 N N . ALA A 1 265 ? -7.670 4.862 8.249 1.00 96.56 265 ALA A N 1
ATOM 1937 C CA . ALA A 1 265 ? -8.375 3.712 8.778 1.00 96.56 265 ALA A CA 1
ATOM 1938 C C . ALA A 1 265 ? -9.466 4.117 9.774 1.00 96.56 265 ALA A C 1
ATOM 1940 O O . ALA A 1 265 ? -9.444 5.199 10.350 1.00 96.56 265 ALA A O 1
ATOM 1941 N N . GLU A 1 266 ? -10.416 3.224 10.011 1.00 94.44 266 GLU A N 1
ATOM 1942 C CA . GLU A 1 266 ? -11.456 3.371 11.026 1.00 94.44 266 GLU A CA 1
ATOM 1943 C C . GLU A 1 266 ? -11.108 2.549 12.265 1.00 94.44 266 GLU A C 1
ATOM 1945 O O . GLU A 1 266 ? -10.720 1.383 12.163 1.00 94.44 266 GLU A O 1
ATOM 1950 N N . ALA A 1 267 ? -11.239 3.143 13.451 1.00 91.56 267 ALA A N 1
ATOM 1951 C CA . ALA A 1 267 ? -10.957 2.443 14.697 1.00 91.56 267 ALA A CA 1
ATOM 1952 C C . ALA A 1 267 ? -11.970 1.309 14.912 1.00 91.56 267 ALA A C 1
ATOM 1954 O O . ALA A 1 267 ? -13.183 1.527 14.887 1.00 91.56 267 ALA A O 1
ATOM 1955 N N . VAL A 1 268 ? -11.480 0.096 15.171 1.00 88.44 268 VAL A N 1
ATOM 1956 C CA . VAL A 1 268 ? -12.335 -1.048 15.504 1.00 88.44 268 VAL A CA 1
ATOM 1957 C C . VAL A 1 268 ? -12.651 -0.992 17.000 1.00 88.44 268 VAL A C 1
ATOM 1959 O O . VAL A 1 268 ? -11.723 -1.076 17.810 1.00 88.44 268 VAL A O 1
ATOM 1962 N N . PRO A 1 269 ? -13.931 -0.871 17.409 1.00 81.19 269 PRO A N 1
ATOM 1963 C CA . PRO A 1 269 ? -14.286 -0.824 18.821 1.00 81.19 269 PRO A CA 1
ATOM 1964 C C . PRO A 1 269 ? -13.796 -2.070 19.556 1.00 81.19 269 PRO A C 1
ATOM 1966 O O . PRO A 1 269 ? -14.104 -3.199 19.169 1.00 81.19 269 PRO A O 1
ATOM 1969 N N . GLU A 1 270 ? -13.063 -1.870 20.651 1.00 76.62 270 GLU A N 1
ATOM 1970 C CA . GLU A 1 270 ? -12.569 -2.991 21.443 1.00 76.62 270 GLU A CA 1
ATOM 1971 C C . GLU A 1 270 ? -13.741 -3.836 21.979 1.00 76.62 270 GLU A C 1
ATOM 1973 O O . GLU A 1 270 ? -14.704 -3.281 22.530 1.00 76.62 270 GLU A O 1
ATOM 1978 N N . PRO A 1 271 ? -13.666 -5.180 21.910 1.00 72.06 271 PRO A N 1
ATOM 1979 C CA . PRO A 1 271 ? -14.724 -6.052 22.417 1.00 72.06 271 PRO A CA 1
ATOM 1980 C C . PRO A 1 271 ? -15.070 -5.794 23.888 1.00 72.06 271 PRO A C 1
ATOM 1982 O O . PRO A 1 271 ? -16.230 -5.910 24.278 1.00 72.06 271 PRO A O 1
ATOM 1985 N N . ALA A 1 272 ? -14.085 -5.401 24.705 1.00 71.50 272 ALA A N 1
ATOM 1986 C CA . ALA A 1 272 ? -14.290 -5.054 26.109 1.00 71.50 272 ALA A CA 1
ATOM 1987 C C . ALA A 1 272 ? -15.141 -3.786 26.275 1.00 71.50 272 ALA A C 1
ATOM 1989 O O . ALA A 1 272 ? -16.047 -3.765 27.108 1.00 71.50 272 ALA A O 1
ATOM 1990 N N . SER A 1 273 ? -14.909 -2.768 25.447 1.00 72.12 273 SER A N 1
ATOM 1991 C CA . SER A 1 273 ? -15.711 -1.542 25.419 1.00 72.12 273 SER A CA 1
ATOM 1992 C C . SER A 1 273 ? -17.147 -1.840 24.988 1.00 72.12 273 SER A C 1
ATOM 1994 O O . SER A 1 273 ? -18.094 -1.398 25.639 1.00 72.12 273 SER A O 1
ATOM 1996 N N . MET A 1 274 ? -17.326 -2.693 23.975 1.00 80.38 274 MET A N 1
ATOM 1997 C CA . MET A 1 274 ? -18.652 -3.147 23.542 1.00 80.38 274 MET A CA 1
ATOM 1998 C C . MET A 1 274 ? -19.364 -3.983 24.614 1.00 80.38 274 MET A C 1
ATOM 2000 O O . MET A 1 274 ? -20.560 -3.807 24.850 1.00 80.38 274 MET A O 1
ATOM 2004 N N . ALA A 1 275 ? -18.638 -4.854 25.319 1.00 73.19 275 ALA A N 1
ATOM 2005 C CA . ALA A 1 275 ? -19.179 -5.652 26.413 1.00 73.19 275 ALA A CA 1
ATOM 2006 C C . ALA A 1 275 ? -19.549 -4.789 27.628 1.00 73.19 275 ALA A C 1
ATOM 2008 O O . ALA A 1 275 ? -20.628 -4.964 28.193 1.00 73.19 275 ALA A O 1
ATOM 2009 N N . ALA A 1 276 ? -18.704 -3.832 28.016 1.00 76.19 276 ALA A N 1
ATOM 2010 C CA . ALA A 1 276 ? -18.982 -2.894 29.100 1.00 76.19 276 ALA A CA 1
ATOM 2011 C C . ALA A 1 276 ? -20.205 -2.021 28.784 1.00 76.19 276 ALA A C 1
ATOM 2013 O O . ALA A 1 276 ? -21.077 -1.851 29.640 1.00 76.19 276 ALA A O 1
ATOM 2014 N N . LEU A 1 277 ? -20.324 -1.542 27.542 1.00 77.31 277 LEU A N 1
ATOM 2015 C CA . LEU A 1 277 ? -21.511 -0.836 27.058 1.00 77.31 277 LEU A CA 1
ATOM 2016 C C . LEU A 1 277 ? -22.756 -1.731 27.099 1.00 77.31 277 LEU A C 1
ATOM 2018 O O . LEU A 1 277 ? -23.791 -1.321 27.630 1.00 77.31 277 LEU A O 1
ATOM 2022 N N . GLY A 1 278 ? -22.653 -2.974 26.620 1.00 79.31 278 GLY A N 1
ATOM 2023 C CA . GLY A 1 278 ? -23.740 -3.952 26.671 1.00 79.31 278 GLY A CA 1
ATOM 2024 C C . GLY A 1 278 ? -24.205 -4.236 28.103 1.00 79.31 278 GLY A C 1
ATOM 2025 O O . GLY A 1 278 ? -25.400 -4.185 28.403 1.00 79.31 278 GLY A O 1
ATOM 2026 N N . LEU A 1 279 ? -23.267 -4.458 29.024 1.00 83.88 279 LEU A N 1
ATOM 2027 C CA . LEU A 1 279 ? -23.549 -4.683 30.443 1.00 83.88 279 LEU A CA 1
ATOM 2028 C C . LEU A 1 279 ? -24.144 -3.440 31.115 1.00 83.88 279 LEU A C 1
ATOM 2030 O O . LEU A 1 279 ? -25.094 -3.564 31.894 1.00 83.88 279 LEU A O 1
ATOM 2034 N N . GLY A 1 280 ? -23.649 -2.247 30.782 1.00 82.25 280 GLY A N 1
ATOM 2035 C CA . GLY A 1 280 ? -24.204 -0.975 31.244 1.00 82.25 280 GLY A CA 1
ATOM 2036 C C . GLY A 1 280 ? -25.658 -0.787 30.805 1.00 82.25 280 GLY A C 1
ATOM 2037 O O . GLY A 1 280 ? -26.524 -0.470 31.628 1.00 82.25 280 GLY A O 1
ATOM 2038 N N . ALA A 1 281 ? -25.964 -1.075 29.539 1.00 82.81 28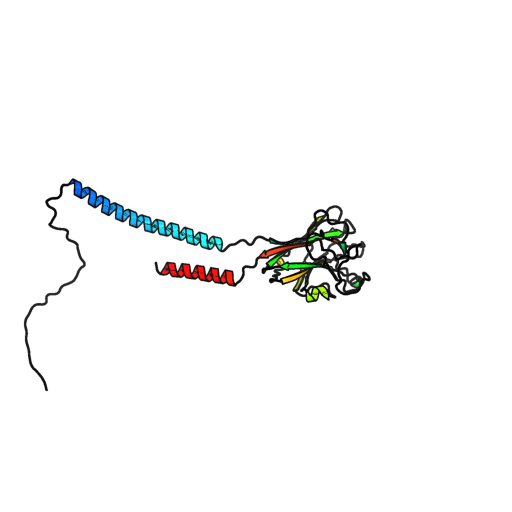1 ALA A N 1
ATOM 2039 C CA . ALA A 1 281 ? -27.324 -1.028 29.009 1.00 82.81 281 ALA A CA 1
ATOM 2040 C C . ALA A 1 281 ? -28.251 -2.041 29.707 1.00 82.81 281 ALA A C 1
ATOM 2042 O O . ALA A 1 281 ? -29.364 -1.695 30.117 1.00 82.81 281 ALA A O 1
ATOM 2043 N N . VAL A 1 282 ? -27.786 -3.276 29.927 1.00 85.50 282 VAL A N 1
ATOM 2044 C CA . VAL A 1 282 ? -28.545 -4.309 30.653 1.00 85.50 282 VAL A CA 1
ATOM 2045 C C . VAL A 1 282 ? -28.804 -3.899 32.106 1.00 85.50 282 VAL A C 1
ATOM 2047 O O . VAL A 1 282 ? -29.922 -4.069 32.605 1.00 85.50 282 VAL A O 1
ATOM 2050 N N . ALA A 1 283 ? -27.818 -3.321 32.795 1.00 85.50 283 ALA A N 1
ATOM 2051 C CA . ALA A 1 283 ? -27.978 -2.833 34.163 1.00 85.50 283 ALA A CA 1
ATOM 2052 C C . ALA A 1 283 ? -29.032 -1.716 34.251 1.00 85.50 283 ALA A C 1
ATOM 2054 O O . ALA A 1 283 ? -29.891 -1.741 35.143 1.00 85.50 283 ALA A O 1
ATOM 2055 N N . LEU A 1 284 ? -29.033 -0.784 33.291 1.00 82.75 284 LEU A N 1
ATOM 2056 C CA . LEU A 1 284 ? -30.054 0.259 33.179 1.00 82.75 284 LEU A CA 1
ATOM 2057 C C . LEU A 1 284 ? -31.449 -0.334 32.938 1.00 82.75 284 LEU A C 1
ATOM 2059 O O . LEU A 1 284 ? -32.397 0.023 33.643 1.00 82.75 284 LEU A O 1
ATOM 2063 N N . LEU A 1 285 ? -31.588 -1.290 32.015 1.00 82.31 285 LEU A N 1
ATOM 2064 C CA . LEU A 1 285 ? -32.858 -1.983 31.761 1.00 82.31 285 LEU A CA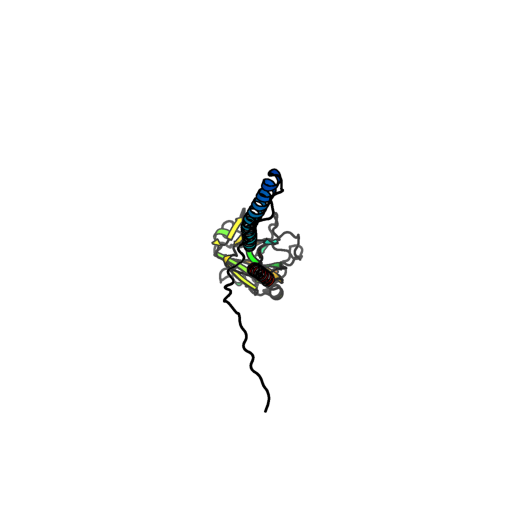 1
ATOM 2065 C C . LEU A 1 285 ? -33.361 -2.751 32.993 1.00 82.31 285 LEU A C 1
ATOM 2067 O O . LEU A 1 285 ? -34.556 -2.724 33.300 1.00 82.31 285 LEU A O 1
ATOM 2071 N N . ARG A 1 286 ? -32.466 -3.393 33.752 1.00 84.69 286 ARG A N 1
ATOM 2072 C CA . ARG A 1 286 ? -32.824 -4.099 34.991 1.00 84.69 286 ARG A CA 1
ATOM 2073 C C . ARG A 1 286 ? -33.287 -3.137 36.082 1.00 84.69 286 ARG A C 1
ATOM 2075 O O . ARG A 1 286 ? -34.247 -3.446 36.787 1.00 84.69 286 ARG A O 1
ATOM 2082 N N . ARG A 1 287 ? -32.651 -1.967 36.208 1.00 83.31 287 ARG A N 1
ATOM 2083 C CA . ARG A 1 287 ? -33.077 -0.915 37.144 1.00 83.31 287 ARG A CA 1
ATOM 2084 C C . ARG A 1 287 ? -34.472 -0.390 36.795 1.00 83.31 287 ARG A C 1
ATOM 2086 O O . ARG A 1 287 ? -35.272 -0.189 37.702 1.00 83.31 287 ARG A O 1
ATOM 2093 N N . ARG A 1 288 ? -34.798 -0.262 35.501 1.00 69.81 288 ARG A N 1
ATOM 2094 C CA . ARG A 1 288 ? -36.130 0.160 35.025 1.00 69.81 288 ARG A CA 1
ATOM 2095 C C . ARG A 1 288 ? -37.259 -0.814 35.361 1.00 69.81 288 ARG A C 1
ATOM 2097 O O . ARG A 1 288 ? -38.389 -0.373 35.470 1.00 69.81 288 ARG A O 1
ATOM 2104 N N . ARG A 1 289 ? -36.985 -2.114 35.525 1.00 74.00 289 ARG A N 1
ATOM 2105 C CA . ARG A 1 289 ? -38.016 -3.104 35.903 1.00 74.00 289 ARG A CA 1
ATOM 2106 C C . ARG A 1 289 ? -38.355 -3.111 37.397 1.00 74.00 289 ARG A C 1
ATOM 2108 O O . ARG A 1 289 ? -39.336 -3.737 37.777 1.00 74.00 289 ARG A O 1
ATOM 2115 N N . LYS A 1 290 ? -37.524 -2.492 38.243 1.00 67.31 290 LYS A N 1
ATOM 2116 C CA . LYS A 1 290 ? -37.709 -2.468 39.705 1.00 67.31 290 LYS A CA 1
ATOM 2117 C C . LYS A 1 290 ? -38.315 -1.164 40.239 1.00 67.31 290 LYS A C 1
ATOM 2119 O O . LYS A 1 290 ? -38.667 -1.137 41.414 1.00 67.31 290 LYS A O 1
ATOM 2124 N N . ALA A 1 291 ? -38.378 -0.113 39.424 1.00 55.19 291 ALA A N 1
ATOM 2125 C CA . ALA A 1 291 ? -38.980 1.180 39.760 1.00 55.19 291 ALA A CA 1
ATOM 2126 C C . ALA A 1 291 ? -40.372 1.288 39.131 1.00 55.19 291 ALA A C 1
ATOM 2128 O O . ALA A 1 291 ? -41.252 1.899 39.775 1.00 55.19 291 ALA A O 1
#

Mean predicted aligned error: 14.82 Å

Foldseek 3Di:
DDDDDDDDDDDDDDDDDDDDPPPPDDDDPDDDPVVVVVVVVVVVVVVVVVVVVVVVVVVVVVVVVVVLVVVVPPPQDWDWQDALADPCFDPDFAFFADAPPVVLLQHKKKKAKGFDAAKWFFFKKKFWKAKPDPCQLVQFAWKKKAKAAPVCLQWPLDPHHPLGIDIGGSVQWDDDDDSRTDMIMGGCNVVRRMDGGGMMMMIMHTYTYCPPPNMTMGTTFGDPPDGQLAIWMARNSCNVVPDRTIDFDADVVRTRTHTNMIIITGGDDDVVNVVVSVVVVVVVVVVVVVD

Nearest PDB structures (foldseek):
  6fhj-assembly1_A  TM=2.457E-01  e=8.108E-02  Paenibacillus
  2vtf-assembly2_B  TM=4.616E-01  e=2.407E+00  Glutamicibacter protophormiae
  6fhn-assembly1_A  TM=2.503E-01  e=2.605E-01  Paenibacillus sp.
  4igb-assembly3_C  TM=3.203E-01  e=4.436E+00  Streptococcus gordonii str. Challis
  3rkp-assembly2_B  TM=1.899E-01  e=2.037E+00  Bacillus cereus ATCC 14579

Sequence (291 aa):
MNFISRLSGPFGTALSVRGPRIHALGLFSKIPVTFRFLLSTWVYSARTLQYRGRDLMKTLQTSVTLLALASLASVSNAETIFDQLATNSGVTGTTSQDFEPLNDNADAIAIDDFTIGSSYSLTSFTFGAVFNSLNAPANVTGYKVSIYSPAASTTAATLDGDVAAISLLPVSATTNLVNGRGTITLDLTSANVVLAPGTYSIGVTTSLSFSPNGERIFNLFGAQAGGGNNGR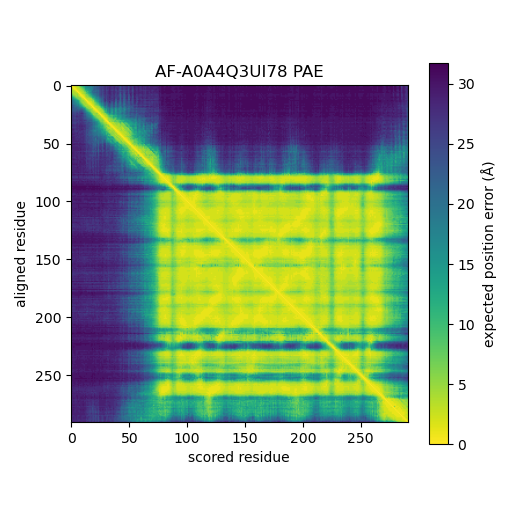FINPGGGFGVGPNSQIVASTTGQGVNLNYKLEAEAVPEPASMAALGLGAVALLRRRRKA

pLDDT: mean 76.29, std 21.74, range [32.56, 98.5]

Secondary structure (DSSP, 8-state):
-------------------------S--SSS-THHHHHHHHHHHHHHHHHHHHHHHHHHHHHHHHHHHHHTT------EEEEE---TT--S-EEE-EE--TTSGGG-BEEEEEEEESS-EEEEEEEEEEEESSSSGGGG--EEEEEEE-HHHHHH--SSS-SSEEEEE-GGGEEEEEETTEEEEEEE-GGG--EEPSEEEEEEEEEE---TTTT--EEEEB--SSSS-S--EEE-TT-TTSS-SS-EE-B-TTS-B--BSEEEEEEEPPPHHHHHHHHHHHHHHHHHHTT-